Protein AF-A0A2N2HJL9-F1 (afdb_monomer_lite)

Structure (mmCIF, N/CA/C/O backbone):
data_AF-A0A2N2HJL9-F1
#
_entry.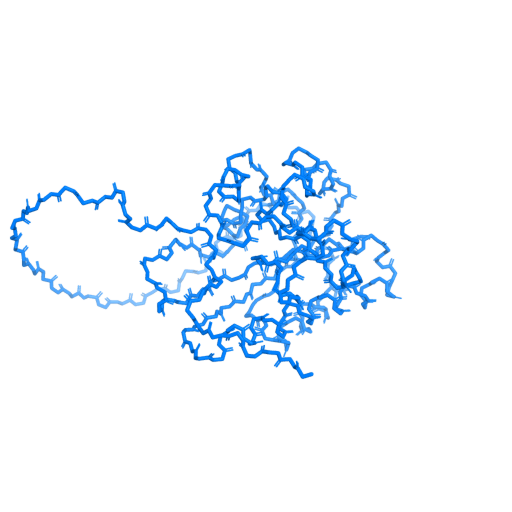id   AF-A0A2N2HJL9-F1
#
loop_
_atom_site.group_PDB
_atom_site.id
_atom_site.type_symbol
_atom_site.label_atom_id
_atom_site.label_alt_id
_atom_site.label_comp_id
_atom_site.label_asym_id
_atom_site.label_entity_id
_atom_site.label_seq_id
_atom_site.pdbx_PDB_ins_code
_atom_site.Cartn_x
_atom_site.Cartn_y
_atom_site.Cartn_z
_atom_site.occupancy
_atom_site.B_iso_or_equiv
_atom_site.auth_seq_id
_atom_site.auth_comp_id
_atom_site.auth_asym_id
_atom_site.auth_atom_id
_atom_site.pdbx_PDB_model_num
ATOM 1 N N . MET A 1 1 ? 26.701 4.590 2.507 1.00 25.28 1 MET A N 1
ATOM 2 C CA . MET A 1 1 ? 26.153 5.927 2.195 1.00 25.28 1 MET A CA 1
ATOM 3 C C . MET A 1 1 ? 24.982 5.738 1.241 1.00 25.28 1 MET A C 1
ATOM 5 O O . MET A 1 1 ? 25.180 5.037 0.253 1.00 25.28 1 MET A O 1
ATOM 9 N N . PRO A 1 2 ? 23.770 6.236 1.531 1.00 33.50 2 PRO A N 1
ATOM 10 C CA . PRO A 1 2 ? 22.663 6.109 0.594 1.00 33.50 2 PRO A CA 1
ATOM 11 C C . PRO A 1 2 ? 22.916 7.050 -0.587 1.00 33.50 2 PRO A C 1
ATOM 13 O O . PRO A 1 2 ? 23.081 8.253 -0.404 1.00 33.50 2 PRO A O 1
ATOM 16 N N . GLY A 1 3 ? 23.030 6.470 -1.783 1.00 35.28 3 GLY A N 1
ATOM 17 C CA . GLY A 1 3 ? 23.238 7.206 -3.024 1.00 35.28 3 GLY A CA 1
ATOM 18 C C . GLY A 1 3 ? 22.067 8.143 -3.296 1.00 35.28 3 GLY A C 1
ATOM 19 O O . GLY A 1 3 ? 20.908 7.756 -3.156 1.00 35.28 3 GLY A O 1
ATOM 20 N N . GLN A 1 4 ? 22.391 9.379 -3.657 1.00 29.47 4 GLN A N 1
ATOM 21 C CA . GLN A 1 4 ? 21.436 10.384 -4.097 1.00 29.47 4 GLN A CA 1
ATOM 22 C C . GLN A 1 4 ? 20.750 9.882 -5.374 1.00 29.47 4 GLN A C 1
ATOM 24 O O . GLN A 1 4 ? 21.386 9.767 -6.419 1.00 29.47 4 GLN A O 1
ATOM 29 N N . TYR A 1 5 ? 19.464 9.548 -5.281 1.00 37.25 5 TYR A N 1
ATOM 30 C CA . TYR A 1 5 ? 18.610 9.423 -6.455 1.00 37.25 5 TYR A CA 1
ATOM 31 C C . TYR A 1 5 ? 18.254 10.839 -6.896 1.00 37.25 5 TYR A C 1
ATOM 33 O O . TYR A 1 5 ? 17.607 11.576 -6.153 1.00 37.25 5 TYR A O 1
ATOM 41 N N . THR A 1 6 ? 18.736 11.246 -8.064 1.00 30.48 6 THR A N 1
ATOM 42 C CA . THR A 1 6 ? 18.405 12.537 -8.662 1.00 30.48 6 THR A CA 1
ATOM 43 C C . THR A 1 6 ? 16.979 12.501 -9.224 1.00 30.48 6 THR A C 1
ATOM 45 O O . THR A 1 6 ? 16.520 11.487 -9.745 1.00 30.48 6 THR A O 1
ATOM 48 N N . GLU A 1 7 ? 16.266 13.622 -9.090 1.00 38.03 7 GLU A N 1
ATOM 49 C CA . GLU A 1 7 ? 14.831 13.839 -9.366 1.00 38.03 7 GLU A CA 1
ATOM 50 C C . GLU A 1 7 ? 14.334 13.492 -10.790 1.00 38.03 7 GLU A C 1
ATOM 52 O O . GLU A 1 7 ? 13.136 13.587 -11.057 1.00 38.03 7 GLU A O 1
ATOM 57 N N . ALA A 1 8 ? 15.206 13.089 -11.717 1.00 30.33 8 ALA A N 1
ATOM 58 C CA . ALA A 1 8 ? 14.855 12.923 -13.128 1.00 30.33 8 ALA A CA 1
ATOM 59 C C . ALA A 1 8 ? 13.932 11.719 -13.407 1.00 30.33 8 ALA A C 1
ATOM 61 O O . ALA A 1 8 ? 13.116 11.781 -14.329 1.00 30.33 8 ALA A O 1
ATOM 62 N N . ASP A 1 9 ? 13.979 10.673 -12.576 1.00 35.47 9 ASP A N 1
ATOM 63 C CA . ASP A 1 9 ? 13.346 9.386 -12.906 1.00 35.47 9 ASP A CA 1
ATOM 64 C C . ASP A 1 9 ? 12.014 9.115 -12.202 1.00 35.47 9 ASP A C 1
ATOM 66 O O . ASP A 1 9 ? 11.494 8.015 -12.325 1.00 35.47 9 ASP A O 1
ATOM 70 N N . GLY A 1 10 ? 11.458 10.122 -11.515 1.00 36.59 10 GLY A N 1
ATOM 71 C CA . GLY A 1 10 ? 10.053 10.260 -11.112 1.00 36.59 10 GLY A CA 1
ATOM 72 C C . GLY A 1 10 ? 9.259 8.981 -10.821 1.00 36.59 10 GLY A C 1
ATOM 73 O O . GLY A 1 10 ? 8.807 8.289 -11.732 1.00 36.59 10 GLY A O 1
ATOM 74 N N . LEU A 1 11 ? 8.940 8.773 -9.540 1.00 38.91 11 LEU A N 1
ATOM 75 C CA . LEU A 1 11 ? 7.859 7.897 -9.087 1.00 38.91 11 LEU A CA 1
ATOM 76 C C . LEU A 1 11 ? 6.539 8.390 -9.697 1.00 38.91 11 LEU A C 1
ATOM 78 O O . LEU A 1 11 ? 5.847 9.244 -9.146 1.00 38.91 11 LEU A O 1
ATOM 82 N N . PHE A 1 12 ? 6.242 7.904 -10.898 1.00 40.44 12 PHE A N 1
ATOM 83 C CA . PHE A 1 12 ? 5.007 8.161 -11.610 1.00 40.44 12 PHE A CA 1
ATOM 84 C C . PHE A 1 12 ? 4.099 6.949 -11.387 1.00 40.44 12 PHE A C 1
ATOM 86 O O . PHE A 1 12 ? 4.388 5.873 -11.922 1.00 40.44 12 PHE A O 1
ATOM 93 N N . PRO A 1 13 ? 3.023 7.064 -10.587 1.00 38.94 13 PRO A N 1
ATOM 94 C CA . PRO A 1 13 ? 1.932 6.113 -10.701 1.00 38.94 13 PRO A CA 1
ATOM 95 C C . PRO A 1 13 ? 1.393 6.230 -12.127 1.00 38.94 13 PRO A C 1
ATOM 97 O O . PRO A 1 13 ? 1.262 7.325 -12.668 1.00 38.94 13 PRO A O 1
ATOM 100 N N . ILE A 1 14 ? 1.188 5.080 -12.754 1.00 39.03 14 ILE A N 1
ATOM 101 C CA . ILE A 1 14 ? 1.076 4.905 -14.200 1.00 39.03 14 ILE A CA 1
ATOM 102 C C . ILE A 1 14 ? 0.033 5.851 -14.804 1.00 39.03 14 ILE A C 1
ATOM 104 O O . ILE A 1 14 ? -1.169 5.574 -14.801 1.00 39.03 14 ILE A O 1
ATOM 108 N N . ILE A 1 15 ? 0.514 6.952 -15.367 1.00 34.97 15 ILE A N 1
ATOM 109 C CA . ILE A 1 15 ? -0.237 7.806 -16.271 1.00 34.97 15 ILE A CA 1
ATOM 110 C C . ILE A 1 15 ? 0.604 7.940 -17.542 1.00 34.97 15 ILE A C 1
ATOM 112 O O . ILE A 1 15 ? 1.826 7.806 -17.554 1.00 34.97 15 ILE A O 1
ATOM 116 N N . PHE A 1 16 ? -0.090 8.032 -18.657 1.00 29.81 16 PHE A N 1
ATOM 117 C CA . PHE A 1 16 ? 0.458 7.904 -19.989 1.00 29.81 16 PHE A CA 1
ATOM 118 C C . PHE A 1 16 ? 1.539 8.956 -20.259 1.00 29.81 16 PHE A C 1
ATOM 120 O O . PHE A 1 16 ? 1.326 10.150 -20.061 1.00 29.81 16 PHE A O 1
ATOM 127 N N . HIS A 1 17 ? 2.695 8.510 -20.752 1.00 26.50 17 HIS A N 1
ATOM 128 C CA . HIS A 1 17 ? 3.668 9.399 -21.376 1.00 26.50 17 HIS A CA 1
ATOM 129 C C . HIS A 1 17 ? 2.979 10.084 -22.578 1.00 26.50 17 HIS A C 1
ATOM 131 O O . HIS A 1 17 ? 2.423 9.372 -23.419 1.00 26.50 17 HIS A O 1
ATOM 137 N N . PRO A 1 18 ? 3.012 11.425 -22.713 1.00 26.97 18 PRO A N 1
ATOM 138 C CA . PRO A 1 18 ? 2.256 12.169 -23.736 1.00 26.97 18 PRO A CA 1
ATOM 139 C C . PRO A 1 18 ? 2.706 11.959 -25.199 1.00 26.97 18 PRO A C 1
ATOM 141 O O . PRO A 1 18 ? 2.286 12.694 -26.084 1.00 26.97 18 PRO A O 1
ATOM 144 N N . ALA A 1 19 ? 3.525 10.951 -25.503 1.00 26.66 19 ALA A N 1
ATOM 145 C CA . ALA A 1 19 ? 4.101 10.758 -26.836 1.00 26.66 19 ALA A CA 1
ATOM 146 C C . ALA A 1 19 ? 3.137 10.161 -27.890 1.00 26.66 19 ALA A C 1
ATOM 148 O O . ALA A 1 19 ? 3.558 9.929 -29.017 1.00 26.66 19 ALA A O 1
ATOM 149 N N . TRP A 1 20 ? 1.862 9.916 -27.558 1.00 24.83 20 TRP A N 1
ATOM 150 C CA . TRP A 1 20 ? 0.909 9.229 -28.451 1.00 24.83 20 TRP A CA 1
ATOM 151 C C . TRP A 1 20 ? -0.277 10.078 -28.931 1.00 24.83 20 TRP A C 1
ATOM 153 O O . TRP A 1 20 ? -1.080 9.594 -29.722 1.00 24.83 20 TRP A O 1
ATOM 163 N N . PHE A 1 21 ? -0.391 11.341 -28.510 1.00 25.39 21 PHE A N 1
ATOM 164 C CA . PHE A 1 21 ? -1.474 12.234 -28.939 1.00 25.39 21 PHE A CA 1
ATOM 165 C C . PHE A 1 21 ? -0.935 13.619 -29.307 1.00 25.39 21 PHE A C 1
ATOM 167 O O . PHE A 1 21 ? -1.136 14.594 -28.594 1.00 25.39 21 PHE A O 1
ATOM 174 N N . PHE A 1 22 ? -0.268 13.710 -30.453 1.00 23.22 22 PHE A N 1
ATOM 175 C CA . PHE A 1 22 ? -0.187 14.962 -31.202 1.00 23.22 22 PHE A CA 1
ATOM 176 C C . PHE A 1 22 ? -0.577 14.687 -32.657 1.00 23.22 22 PHE A C 1
ATOM 178 O O . PHE A 1 22 ? 0.265 14.256 -33.444 1.00 23.22 22 PHE A O 1
ATOM 185 N N . PRO A 1 23 ? -1.832 14.942 -33.057 1.00 27.75 23 PRO A N 1
ATOM 186 C CA . PRO A 1 23 ? -2.108 15.469 -34.376 1.00 27.75 23 PRO A CA 1
ATOM 187 C C . PRO A 1 23 ? -1.835 16.980 -34.375 1.00 27.75 23 PRO A C 1
ATOM 189 O O . PRO A 1 23 ? -2.056 17.684 -33.389 1.00 27.75 23 PRO A O 1
ATOM 192 N N . ALA A 1 24 ? -1.320 17.458 -35.500 1.00 27.73 24 ALA A N 1
ATOM 193 C CA . ALA A 1 24 ? -1.012 18.851 -35.761 1.00 27.73 24 ALA A CA 1
ATOM 194 C C . ALA A 1 24 ? -2.248 19.775 -35.701 1.00 27.73 24 ALA A C 1
ATOM 196 O O . ALA A 1 24 ? -3.324 19.397 -36.145 1.00 27.73 24 ALA A O 1
ATOM 197 N N . ALA A 1 25 ? -1.996 20.999 -35.222 1.00 30.75 25 ALA A N 1
ATOM 198 C CA . ALA A 1 25 ? -2.639 22.287 -35.523 1.00 30.75 25 ALA A CA 1
ATOM 199 C C . ALA A 1 25 ? -4.180 22.427 -35.486 1.00 30.75 25 ALA A C 1
ATOM 201 O O . ALA A 1 25 ? -4.915 21.796 -36.236 1.00 30.75 25 ALA A O 1
ATOM 202 N N . GLY A 1 26 ? -4.653 23.427 -34.731 1.00 28.98 26 GLY A N 1
ATOM 203 C CA . GLY A 1 26 ? -6.009 23.965 -34.860 1.00 28.98 26 GLY A CA 1
ATOM 204 C C . GLY A 1 26 ? -6.290 25.113 -33.889 1.00 28.98 26 GLY A C 1
ATOM 205 O O . GLY A 1 26 ? -6.188 24.956 -32.682 1.00 28.98 26 GLY A O 1
ATOM 206 N N . THR A 1 27 ? -6.601 26.278 -34.441 1.00 29.22 27 THR A N 1
ATOM 207 C CA . THR A 1 27 ? -6.777 27.606 -33.832 1.00 29.22 27 THR A CA 1
ATOM 208 C C . THR A 1 27 ? -8.061 27.803 -33.009 1.00 29.22 27 THR A C 1
ATOM 210 O O . THR A 1 27 ? -9.118 27.361 -33.443 1.00 29.22 27 THR A O 1
ATOM 213 N N . GLY A 1 28 ? -8.004 28.658 -31.972 1.00 26.98 28 GLY A N 1
ATOM 214 C CA . GLY A 1 28 ? -9.003 29.730 -31.783 1.00 26.98 28 GLY A CA 1
ATOM 215 C C . GLY A 1 28 ? -9.983 29.688 -30.589 1.00 26.98 28 GLY A C 1
ATOM 216 O O . GLY A 1 28 ? -10.806 28.792 -30.491 1.00 26.98 28 GLY A O 1
ATOM 217 N N . VAL A 1 29 ? -9.944 30.802 -29.833 1.00 30.09 29 VAL A N 1
ATOM 218 C CA . VAL A 1 29 ? -11.012 31.594 -29.153 1.00 30.09 29 VAL A CA 1
ATOM 219 C C . VAL A 1 29 ? -11.548 31.274 -27.727 1.00 30.09 29 VAL A C 1
ATOM 221 O O . VAL A 1 29 ? -12.394 30.418 -27.522 1.00 30.09 29 VAL A O 1
ATOM 224 N N . ASN A 1 30 ? -11.060 32.088 -26.769 1.00 27.19 30 ASN A N 1
ATOM 225 C CA . ASN A 1 30 ? -11.701 33.045 -25.823 1.00 27.19 30 ASN A CA 1
ATOM 226 C C . ASN A 1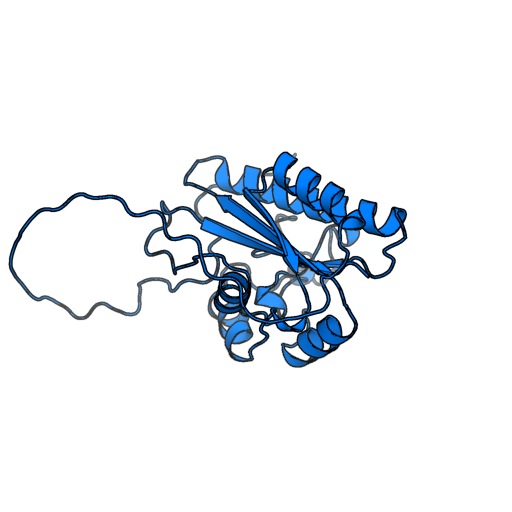 30 ? -12.953 32.758 -24.942 1.00 27.19 30 ASN A C 1
ATOM 228 O O . ASN A 1 30 ? -14.057 32.632 -25.456 1.00 27.19 30 ASN A O 1
ATOM 232 N N . SER A 1 31 ? -12.744 33.014 -23.624 1.00 29.84 31 SER A N 1
ATOM 233 C CA . SER A 1 31 ? -13.584 33.695 -22.582 1.00 29.84 31 SER A CA 1
ATOM 234 C C . SER A 1 31 ? -14.953 33.081 -22.194 1.00 29.84 31 SER A C 1
ATOM 236 O O . SER A 1 31 ? -15.604 32.490 -23.036 1.00 29.84 31 SER A O 1
ATOM 238 N N . VAL A 1 32 ? -15.494 33.156 -20.963 1.00 30.31 32 VAL A N 1
ATOM 239 C CA . VAL A 1 32 ? -15.596 34.263 -19.977 1.00 30.31 32 VAL A CA 1
ATOM 240 C C . VAL A 1 32 ? -15.918 33.728 -18.551 1.00 30.31 32 VAL A C 1
ATOM 242 O O . VAL A 1 32 ? -16.272 32.565 -18.378 1.00 30.31 32 VAL A O 1
ATOM 245 N N . ASP A 1 33 ? -15.807 34.633 -17.574 1.00 27.62 33 ASP A N 1
ATOM 246 C CA . ASP A 1 33 ? -15.913 34.574 -16.106 1.00 27.62 33 ASP A CA 1
ATOM 247 C C . ASP A 1 33 ? -17.181 34.026 -15.406 1.00 27.62 33 ASP A C 1
ATOM 249 O O . ASP A 1 33 ? -18.293 34.051 -15.928 1.00 27.62 33 ASP A O 1
ATOM 253 N N . SER A 1 34 ? -16.971 33.795 -14.095 1.00 28.84 34 SER A N 1
ATOM 254 C CA . SER A 1 34 ? -17.773 34.256 -12.933 1.00 28.84 34 SER A CA 1
ATOM 255 C C . SER A 1 34 ? -18.618 33.228 -12.168 1.00 28.84 34 SER A C 1
ATOM 257 O O . SER A 1 34 ? -19.345 32.429 -12.745 1.00 28.84 34 SER A O 1
ATOM 259 N N . GLY A 1 35 ? -18.584 33.332 -10.829 1.00 26.22 35 GLY A N 1
ATOM 260 C CA . GLY A 1 35 ? -19.749 32.994 -9.999 1.00 26.22 35 GLY A CA 1
ATOM 261 C C . GLY A 1 35 ? -19.514 32.126 -8.762 1.00 26.22 35 GLY A C 1
ATOM 262 O O . GLY A 1 35 ? -19.719 30.922 -8.783 1.00 26.22 35 GLY A O 1
ATOM 263 N N . ASN A 1 36 ? -19.162 32.797 -7.670 1.00 28.31 36 ASN A N 1
ATOM 264 C CA . ASN A 1 36 ? -19.320 32.442 -6.255 1.00 28.31 36 ASN A CA 1
ATOM 265 C C . ASN A 1 36 ? -20.561 31.577 -5.899 1.00 28.31 36 ASN A C 1
ATOM 267 O O . ASN A 1 36 ? -21.655 31.867 -6.374 1.00 28.31 36 ASN A O 1
ATOM 271 N N . SER A 1 37 ? -20.430 30.650 -4.939 1.00 27.70 37 SER A N 1
ATOM 272 C CA . SER A 1 37 ? -21.197 30.618 -3.669 1.00 27.70 37 SER A CA 1
ATOM 273 C C . SER A 1 37 ? -21.335 29.205 -3.081 1.00 27.70 37 SER A C 1
ATOM 275 O O . SER A 1 37 ? -21.515 28.210 -3.777 1.00 27.70 37 SER A O 1
ATOM 277 N N . ALA A 1 38 ? -21.243 29.166 -1.756 1.00 32.53 38 ALA A N 1
ATOM 278 C CA . ALA A 1 38 ? -21.286 28.025 -0.859 1.00 32.53 38 ALA A CA 1
ATOM 279 C C . ALA A 1 38 ? -22.523 27.129 -1.009 1.00 32.53 38 ALA A C 1
ATOM 281 O O . ALA A 1 38 ? -23.621 27.623 -1.237 1.00 32.53 38 ALA A O 1
ATOM 282 N N . THR A 1 39 ? -22.365 25.834 -0.712 1.00 28.75 39 THR A N 1
ATOM 283 C CA . THR A 1 39 ? -23.376 25.018 -0.016 1.00 28.75 39 THR A CA 1
ATOM 284 C C . THR A 1 39 ? -22.692 23.796 0.606 1.00 28.75 39 THR A C 1
ATOM 286 O O . THR A 1 39 ? -22.132 22.957 -0.097 1.00 28.75 39 THR A O 1
ATOM 289 N N . LEU A 1 40 ? -22.750 23.709 1.941 1.00 35.22 40 LEU A N 1
ATOM 290 C CA . LEU A 1 40 ? -22.604 22.461 2.689 1.00 35.22 40 LEU A CA 1
ATOM 291 C C . LEU A 1 40 ? -23.507 21.398 2.050 1.00 35.22 40 LEU A C 1
ATOM 293 O O . LEU A 1 40 ? -24.727 21.532 2.085 1.00 35.22 40 LEU A O 1
ATOM 297 N N . CYS A 1 41 ? -22.930 20.318 1.536 1.00 26.17 41 CYS A N 1
ATOM 298 C CA . CYS A 1 41 ? -23.674 19.088 1.298 1.00 26.17 41 CYS A CA 1
ATOM 299 C C . CYS A 1 41 ? -23.142 18.021 2.245 1.00 26.17 41 CYS A C 1
ATOM 301 O O . CYS A 1 41 ? -22.142 17.358 1.979 1.00 26.17 41 CYS A O 1
ATOM 303 N N . CYS A 1 42 ? -23.841 17.877 3.371 1.00 28.12 42 CYS A N 1
ATOM 304 C CA . CYS A 1 42 ? -23.879 16.640 4.131 1.00 28.12 42 CYS A CA 1
ATOM 305 C C . CYS A 1 42 ? -24.180 15.497 3.151 1.00 28.12 42 CYS A C 1
ATOM 307 O O . CYS A 1 42 ? -25.258 15.453 2.558 1.00 28.12 42 CYS A O 1
ATOM 309 N N . LEU A 1 43 ? -23.216 14.601 2.948 1.00 31.92 43 LEU A N 1
ATOM 310 C CA . LEU A 1 43 ? -23.419 13.409 2.134 1.00 31.92 43 LEU A CA 1
ATOM 311 C C . LEU A 1 43 ? -24.437 12.493 2.836 1.00 31.92 43 LEU A C 1
ATOM 313 O O . LEU A 1 43 ? -24.282 12.218 4.030 1.00 31.92 43 LEU A O 1
ATOM 317 N N . PRO A 1 44 ? -25.480 12.016 2.136 1.00 35.94 44 PRO A N 1
ATOM 318 C CA . PRO A 1 44 ? -26.463 11.136 2.736 1.00 35.94 44 PRO A CA 1
ATOM 319 C C . PRO A 1 44 ? -25.866 9.747 2.981 1.00 35.94 44 PRO A C 1
ATOM 321 O O . PRO A 1 44 ? -25.446 9.042 2.064 1.00 35.94 44 PRO A O 1
ATOM 324 N N . SER A 1 45 ? -25.899 9.349 4.251 1.00 45.62 45 SER A N 1
ATOM 325 C CA . SER A 1 45 ? -25.842 7.958 4.691 1.00 45.62 45 SER A CA 1
ATOM 326 C C . SER A 1 45 ? -26.969 7.162 4.032 1.00 45.62 45 SER A C 1
ATOM 328 O O . SER A 1 45 ? -28.140 7.491 4.211 1.00 45.62 45 SER A O 1
ATOM 330 N N . SER A 1 46 ? -26.636 6.102 3.290 1.00 39.03 46 SER A N 1
ATOM 331 C CA . SER A 1 46 ? -27.509 4.926 3.188 1.00 39.03 46 SER A CA 1
ATOM 332 C C . SER A 1 46 ? -26.791 3.712 2.589 1.00 39.03 46 SER A C 1
ATOM 334 O O . SER A 1 46 ? -26.503 3.657 1.396 1.00 39.03 46 SER A O 1
ATOM 336 N N . ARG A 1 47 ? -26.556 2.702 3.432 1.00 38.03 47 ARG A N 1
ATOM 337 C CA . ARG A 1 47 ? -27.057 1.318 3.291 1.00 38.03 47 ARG A CA 1
ATOM 338 C C . ARG A 1 47 ? -26.523 0.493 4.461 1.00 38.03 47 ARG A C 1
ATOM 340 O O . ARG A 1 47 ? -25.324 0.454 4.708 1.00 38.03 47 ARG A O 1
ATOM 347 N N . GLY A 1 48 ? -27.443 -0.115 5.206 1.00 37.56 48 GLY A N 1
ATOM 348 C CA . GLY A 1 48 ? -27.157 -0.860 6.426 1.00 37.56 48 GLY A CA 1
ATOM 349 C C . GLY A 1 48 ? -26.240 -2.056 6.189 1.00 37.56 48 GLY A C 1
ATOM 350 O O . GLY A 1 48 ? -26.677 -3.093 5.701 1.00 37.56 48 GLY A O 1
ATOM 351 N N . GLY A 1 49 ? -24.985 -1.918 6.600 1.00 36.56 49 GLY A N 1
ATOM 352 C CA . GLY A 1 49 ? -24.206 -3.012 7.162 1.00 36.56 49 GLY A CA 1
ATOM 353 C C . GLY A 1 49 ? -24.243 -2.868 8.681 1.00 36.56 49 GLY A C 1
ATOM 354 O O . GLY A 1 49 ? -24.238 -1.744 9.185 1.00 36.56 49 GLY A O 1
ATOM 355 N N . LYS A 1 50 ? -24.296 -3.981 9.424 1.00 41.00 50 LYS A N 1
ATOM 356 C CA . LYS A 1 50 ? -23.908 -3.971 10.845 1.00 41.00 50 LYS A CA 1
ATOM 357 C C . LYS A 1 50 ? -22.603 -3.179 10.941 1.00 41.00 50 LYS A C 1
ATOM 359 O O . LYS A 1 50 ? -21.651 -3.542 10.254 1.00 41.00 50 LYS A O 1
ATOM 364 N N . GLY A 1 51 ? -22.599 -2.086 11.707 1.00 49.66 51 GLY A N 1
ATOM 365 C CA . GLY A 1 51 ? -21.412 -1.257 11.886 1.00 49.66 51 GLY A CA 1
ATOM 366 C C . GLY A 1 51 ? -20.247 -2.157 12.269 1.00 49.66 51 GLY A C 1
ATOM 367 O O . GLY A 1 51 ? -20.346 -2.917 13.232 1.00 49.66 51 GLY A O 1
ATOM 368 N N . MET A 1 52 ? -19.202 -2.150 11.450 1.00 60.31 52 MET A N 1
ATOM 369 C CA . MET A 1 52 ? -17.981 -2.874 11.753 1.00 60.31 52 MET A CA 1
ATOM 370 C C . MET A 1 52 ? -17.379 -2.197 12.981 1.00 60.31 52 MET A C 1
ATOM 372 O O . MET A 1 52 ? -17.016 -1.025 12.906 1.00 60.31 52 MET A O 1
ATOM 376 N N . ASP A 1 53 ? -17.354 -2.890 14.120 1.00 68.62 53 ASP A N 1
ATOM 377 C CA . ASP A 1 53 ? -16.627 -2.397 15.286 1.00 68.62 53 ASP A CA 1
ATOM 378 C C . ASP A 1 53 ? -15.140 -2.447 14.941 1.00 68.62 53 ASP A C 1
ATOM 380 O O . ASP A 1 53 ? -14.536 -3.514 14.839 1.00 68.62 53 ASP A O 1
ATOM 384 N N . SER A 1 54 ? -14.603 -1.277 14.617 1.00 76.75 54 SER A N 1
ATOM 385 C CA . SER A 1 54 ? -13.212 -1.069 14.229 1.00 76.75 54 SER A CA 1
ATOM 386 C C . SER A 1 54 ? -12.521 -0.062 15.142 1.00 76.75 54 SER A C 1
ATOM 388 O O . SER A 1 54 ? -11.561 0.601 14.740 1.00 76.75 54 SER A O 1
ATOM 390 N N . SER A 1 55 ? -13.053 0.108 16.354 1.00 84.31 55 SER A N 1
ATOM 391 C CA . SER A 1 55 ? -12.505 1.012 17.366 1.00 84.31 55 SER A CA 1
ATOM 392 C C . SER A 1 55 ? -11.076 0.619 17.766 1.00 84.31 55 SER A C 1
ATOM 394 O O . SER A 1 55 ? -10.233 1.484 18.004 1.00 84.31 55 SER A O 1
ATOM 396 N N . ASP A 1 56 ? -10.771 -0.679 17.731 1.00 93.06 56 ASP A N 1
ATOM 397 C CA . ASP A 1 56 ? -9.454 -1.276 17.959 1.00 93.06 56 ASP A CA 1
ATOM 398 C C . ASP A 1 56 ? -8.398 -0.866 16.918 1.00 93.06 56 ASP A C 1
ATOM 400 O O . ASP A 1 56 ? -7.205 -0.806 17.237 1.00 93.06 56 ASP A O 1
ATOM 404 N N . LEU A 1 57 ? -8.824 -0.539 15.693 1.00 96.50 57 LEU A N 1
ATOM 405 C CA . LEU A 1 57 ? -7.935 -0.161 14.591 1.00 96.50 57 LEU A CA 1
ATOM 406 C C . LEU A 1 57 ? -7.648 1.338 14.509 1.00 96.50 57 LEU A C 1
ATOM 408 O O . LEU A 1 57 ? -6.675 1.736 13.862 1.00 96.50 57 LEU A O 1
ATOM 412 N N . GLN A 1 58 ? -8.438 2.170 15.195 1.00 96.38 58 GLN A N 1
ATOM 413 C CA . GLN A 1 58 ? -8.313 3.629 15.130 1.00 96.38 58 GLN A CA 1
ATOM 414 C C . GLN A 1 58 ? -6.904 4.104 15.505 1.00 96.38 58 GLN A C 1
ATOM 416 O O . GLN A 1 58 ? -6.333 4.959 14.831 1.00 96.38 58 GLN A O 1
ATOM 421 N N . LYS A 1 59 ? -6.282 3.467 16.504 1.00 97.31 59 LYS A N 1
ATOM 422 C CA . LYS A 1 59 ? -4.908 3.781 16.920 1.00 97.31 59 LYS A CA 1
ATOM 423 C C . LYS A 1 59 ? -3.884 3.642 15.782 1.00 97.31 59 LYS A C 1
ATOM 425 O O . LYS A 1 59 ? -2.896 4.371 15.765 1.00 97.31 59 LYS A O 1
ATOM 430 N N . TYR A 1 60 ? -4.086 2.725 14.832 1.00 98.19 60 TYR A N 1
ATOM 431 C CA . TYR A 1 60 ? -3.180 2.555 13.689 1.00 98.19 60 TYR A CA 1
ATOM 432 C C . TYR A 1 60 ? -3.453 3.575 12.588 1.00 98.19 60 TYR A C 1
ATOM 434 O O . TYR A 1 60 ? -2.508 4.056 11.965 1.00 98.19 60 TYR A O 1
ATOM 442 N N . CYS A 1 61 ? -4.721 3.943 12.383 1.00 98.25 61 CYS A N 1
ATOM 443 C CA . CYS A 1 61 ? -5.093 5.059 11.516 1.00 98.25 61 CYS A CA 1
ATOM 444 C C . CYS A 1 61 ? -4.406 6.350 11.980 1.00 98.25 61 CYS A C 1
ATOM 446 O O . CYS A 1 61 ? -3.750 7.021 11.183 1.00 98.25 61 CYS A O 1
ATOM 448 N N . ASP A 1 62 ? -4.463 6.640 13.281 1.00 98.25 62 ASP A N 1
ATOM 449 C CA . ASP A 1 62 ? -3.851 7.834 13.867 1.00 98.25 62 ASP A CA 1
ATOM 450 C C . ASP A 1 62 ? -2.323 7.822 13.713 1.00 98.25 62 ASP A C 1
ATOM 452 O O . ASP A 1 62 ? -1.730 8.826 13.315 1.00 98.25 62 ASP A O 1
ATOM 456 N N . LYS A 1 63 ? -1.672 6.673 13.949 1.00 98.38 63 LYS A N 1
ATOM 457 C CA . LYS A 1 63 ? -0.225 6.510 13.722 1.00 98.38 63 LYS A CA 1
ATOM 458 C C . LYS A 1 63 ? 0.164 6.727 12.261 1.00 98.38 63 LYS A C 1
ATOM 460 O O . LYS A 1 63 ? 1.180 7.365 11.992 1.00 98.38 63 LYS A O 1
ATOM 465 N N . ALA A 1 64 ? -0.628 6.220 11.315 1.00 98.19 64 ALA A N 1
ATOM 466 C CA . ALA A 1 64 ? -0.377 6.431 9.894 1.00 98.19 64 ALA A CA 1
ATOM 467 C C . ALA A 1 64 ? -0.495 7.918 9.519 1.00 98.19 64 ALA A C 1
ATOM 469 O O . ALA A 1 64 ? 0.347 8.429 8.784 1.00 98.19 64 ALA A O 1
ATOM 470 N N . ILE A 1 65 ? -1.481 8.636 10.062 1.00 98.38 65 ILE A N 1
ATOM 471 C CA . ILE A 1 65 ? -1.632 10.083 9.846 1.00 98.38 65 ILE A CA 1
ATOM 472 C C . ILE A 1 65 ? -0.441 10.847 10.445 1.00 98.38 65 ILE A C 1
ATOM 474 O O . ILE A 1 65 ? 0.191 11.648 9.759 1.00 98.38 65 ILE A O 1
ATOM 478 N N . GLN A 1 66 ? -0.046 10.533 11.683 1.00 98.12 66 GLN A N 1
ATOM 479 C CA . GLN A 1 66 ? 1.129 11.133 12.335 1.00 98.12 66 GLN A CA 1
ATOM 480 C C . GLN A 1 66 ? 2.437 10.881 11.566 1.00 98.12 66 GLN A C 1
ATOM 482 O O . GLN A 1 66 ? 3.343 11.711 11.601 1.00 98.12 66 GLN A O 1
ATOM 487 N N . ALA A 1 67 ? 2.536 9.759 10.849 1.00 97.31 67 ALA A N 1
ATOM 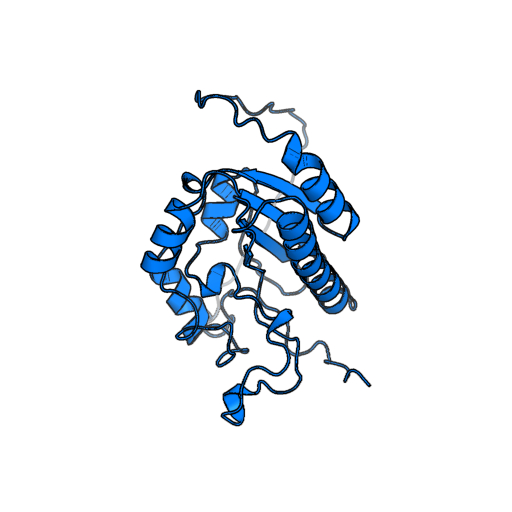488 C CA . ALA A 1 67 ? 3.686 9.416 10.016 1.00 97.31 67 ALA A CA 1
ATOM 489 C C . ALA A 1 67 ? 3.714 10.127 8.646 1.00 97.31 67 ALA A C 1
ATOM 491 O O . ALA A 1 67 ? 4.642 9.897 7.869 1.00 97.31 67 ALA A O 1
ATOM 492 N N . GLY A 1 68 ? 2.725 10.975 8.340 1.00 96.25 68 GLY A N 1
ATOM 493 C CA . GLY A 1 68 ? 2.638 11.735 7.088 1.00 96.25 68 GLY A CA 1
ATOM 494 C C . GLY A 1 68 ? 1.470 11.348 6.178 1.00 96.25 68 GLY A C 1
ATOM 495 O O . GLY A 1 68 ? 1.403 11.836 5.052 1.00 96.25 68 GLY A O 1
ATOM 496 N N . GLY A 1 69 ? 0.558 10.485 6.634 1.00 97.25 69 GLY A N 1
ATOM 497 C CA . GLY A 1 69 ? -0.701 10.216 5.941 1.00 97.25 69 GLY A CA 1
ATOM 498 C C . GLY A 1 69 ? -1.668 11.396 6.048 1.00 97.25 69 GLY A C 1
ATOM 499 O O . GLY A 1 69 ? -1.721 12.076 7.067 1.00 97.25 69 GLY A O 1
ATOM 500 N N . THR A 1 70 ? -2.469 11.622 5.011 1.00 97.88 70 THR A N 1
ATOM 501 C CA . THR A 1 70 ? -3.527 12.645 5.022 1.00 97.88 70 THR A CA 1
ATOM 502 C C . THR A 1 70 ? -4.818 12.076 5.601 1.00 97.88 70 THR A C 1
ATOM 504 O O . THR A 1 70 ? -5.483 12.729 6.397 1.00 97.88 70 THR A O 1
ATOM 507 N N . HIS A 1 71 ? -5.164 10.843 5.224 1.00 98.25 71 HIS A N 1
ATOM 508 C CA . HIS A 1 71 ? -6.343 10.143 5.722 1.00 98.25 71 HIS A CA 1
ATOM 509 C C . HIS A 1 71 ? -6.045 8.650 5.905 1.00 98.25 71 HIS A C 1
ATOM 511 O O . HIS A 1 71 ? -5.208 8.074 5.210 1.00 98.25 71 HIS A O 1
ATOM 517 N N . ALA A 1 72 ? -6.772 8.004 6.809 1.00 98.06 72 ALA A N 1
ATOM 518 C CA . ALA A 1 72 ? -6.763 6.558 6.979 1.00 98.06 72 ALA A CA 1
ATOM 519 C C . ALA A 1 72 ? -8.185 6.099 7.312 1.00 98.06 72 ALA A C 1
ATOM 521 O O . ALA A 1 72 ? -8.805 6.637 8.228 1.00 98.06 72 ALA A O 1
ATOM 522 N N . VAL A 1 73 ? -8.712 5.144 6.546 1.00 97.38 73 VAL A N 1
ATOM 523 C CA . VAL A 1 73 ? -10.100 4.679 6.672 1.00 97.38 73 VAL A CA 1
ATOM 524 C C . VAL A 1 73 ? -10.112 3.169 6.832 1.00 97.38 73 VAL A C 1
ATOM 526 O O . VAL A 1 73 ? -9.559 2.445 6.002 1.00 97.38 73 VAL A O 1
ATOM 529 N N . VAL A 1 74 ? -10.768 2.688 7.888 1.00 97.88 74 VAL A N 1
ATOM 530 C CA . VAL A 1 74 ? -11.055 1.260 8.024 1.00 97.88 74 VAL A CA 1
ATOM 531 C C . VAL A 1 74 ? -12.141 0.887 7.019 1.00 97.88 74 VAL A C 1
ATOM 533 O O . VAL A 1 74 ? -13.179 1.539 6.936 1.00 97.88 74 VAL A O 1
ATOM 536 N N . THR A 1 75 ? -11.896 -0.162 6.244 1.00 96.75 75 THR A N 1
ATOM 537 C CA . THR A 1 75 ? -12.789 -0.621 5.180 1.00 96.75 75 THR A CA 1
ATOM 538 C C . THR A 1 75 ? -12.871 -2.143 5.131 1.00 96.75 75 THR A C 1
ATOM 540 O O . THR A 1 75 ? -12.224 -2.845 5.906 1.00 96.75 75 THR A O 1
ATOM 543 N N . ALA A 1 76 ? -13.692 -2.661 4.226 1.00 97.06 76 ALA A N 1
ATOM 544 C CA . ALA A 1 76 ? -13.944 -4.080 4.049 1.00 97.06 76 ALA A CA 1
ATOM 545 C C . ALA A 1 76 ? -13.514 -4.553 2.648 1.00 97.06 76 ALA A C 1
ATOM 547 O O . ALA A 1 76 ? -13.555 -3.774 1.693 1.00 97.06 76 ALA A O 1
ATOM 548 N N . PRO A 1 77 ? -13.172 -5.841 2.468 1.00 98.06 77 PRO A N 1
ATOM 549 C CA . PRO A 1 77 ? -12.657 -6.358 1.196 1.00 98.06 77 PRO A CA 1
ATOM 550 C C . PRO A 1 77 ? -13.539 -6.158 -0.036 1.00 98.06 77 PRO A C 1
ATOM 552 O O . PRO A 1 77 ? -13.012 -6.095 -1.148 1.00 98.06 77 PRO A O 1
ATOM 555 N N . HIS A 1 78 ? -14.860 -6.054 0.134 1.00 98.06 78 HIS A N 1
ATOM 556 C CA . HIS A 1 78 ? -15.799 -5.852 -0.973 1.00 98.06 78 HIS A CA 1
ATOM 557 C C . HIS A 1 78 ? -15.714 -4.447 -1.597 1.00 98.06 78 HIS A C 1
ATOM 559 O O . HIS A 1 78 ? -16.232 -4.238 -2.690 1.00 98.06 78 HIS A O 1
ATOM 565 N N . THR A 1 79 ? -15.069 -3.482 -0.930 1.00 98.31 79 THR A N 1
ATOM 566 C CA . THR A 1 79 ? -14.864 -2.128 -1.474 1.00 98.31 79 THR A CA 1
ATOM 567 C C . THR A 1 79 ? -13.625 -2.044 -2.374 1.00 98.31 79 THR A C 1
ATOM 569 O O . THR A 1 79 ? -13.507 -1.110 -3.171 1.00 98.31 79 THR A O 1
ATOM 572 N N . VAL A 1 80 ? -12.720 -3.026 -2.279 1.00 98.62 80 VAL A N 1
ATOM 573 C CA . VAL A 1 80 ? -11.476 -3.110 -3.054 1.00 98.62 80 VAL A CA 1
ATOM 574 C C . VAL A 1 80 ? -11.740 -3.805 -4.382 1.00 98.62 80 VAL A C 1
ATOM 576 O O . VAL A 1 80 ? -12.287 -4.904 -4.417 1.00 98.62 80 VAL A O 1
ATOM 579 N N . VAL A 1 81 ? -11.331 -3.180 -5.484 1.00 98.50 81 VAL A N 1
ATOM 580 C CA . VAL A 1 81 ? -11.588 -3.676 -6.842 1.00 98.50 81 VAL A CA 1
ATOM 581 C C . VAL A 1 81 ? -10.312 -4.247 -7.439 1.00 98.50 81 VAL A C 1
ATOM 583 O O . VAL A 1 81 ? -9.300 -3.560 -7.512 1.00 98.50 81 VAL A O 1
ATOM 586 N N . THR A 1 82 ? -10.363 -5.488 -7.911 1.00 98.38 82 THR A N 1
ATOM 587 C CA . THR A 1 82 ? -9.301 -6.119 -8.705 1.00 98.38 82 THR A CA 1
ATOM 588 C C . THR A 1 82 ? -9.718 -6.160 -10.170 1.00 98.38 82 THR A C 1
ATOM 590 O O . THR A 1 82 ? -10.884 -6.419 -10.466 1.00 98.38 82 THR A O 1
ATOM 593 N N . ALA A 1 83 ? -8.792 -5.924 -11.101 1.00 96.62 83 ALA A N 1
ATOM 594 C CA . ALA A 1 83 ? -9.108 -5.986 -12.526 1.00 96.62 83 ALA A CA 1
ATOM 595 C C . ALA A 1 83 ? -7.920 -6.444 -13.401 1.00 96.62 83 ALA A C 1
ATOM 597 O O . ALA A 1 83 ? -6.794 -5.973 -13.204 1.00 96.62 83 ALA A O 1
ATOM 598 N N . PRO A 1 84 ? -8.158 -7.281 -14.436 1.00 93.06 84 PRO A N 1
ATOM 599 C CA . PRO A 1 84 ? -7.122 -7.752 -15.365 1.00 93.06 84 PRO A CA 1
ATOM 600 C C . PRO A 1 84 ? -6.308 -6.639 -16.023 1.00 93.06 84 PRO A C 1
ATOM 602 O O . PRO A 1 84 ? -5.089 -6.750 -16.173 1.00 93.06 84 PRO A O 1
ATOM 605 N N . TRP A 1 85 ? -6.966 -5.530 -16.377 1.00 93.25 85 TRP A N 1
ATOM 606 C CA . TRP A 1 85 ? -6.324 -4.441 -17.110 1.00 93.25 85 TRP A CA 1
ATOM 607 C C . TRP A 1 85 ? -5.227 -3.730 -16.307 1.00 93.25 85 TRP A C 1
ATOM 609 O O . TRP A 1 85 ? -4.300 -3.171 -16.898 1.00 93.25 85 TRP A O 1
ATOM 619 N N . VAL A 1 86 ? -5.291 -3.765 -14.971 1.00 92.56 86 VAL A N 1
ATOM 620 C CA . VAL A 1 86 ? -4.337 -3.073 -14.090 1.00 92.56 86 VAL A CA 1
ATOM 621 C C . VAL A 1 86 ? -2.921 -3.602 -14.319 1.00 92.56 86 VAL A C 1
ATOM 623 O O . VAL A 1 86 ? -1.970 -2.825 -14.429 1.00 92.56 86 VAL A O 1
ATOM 626 N N . ARG A 1 87 ? -2.771 -4.920 -14.509 1.00 88.38 87 ARG A N 1
ATOM 627 C CA . ARG A 1 87 ? -1.458 -5.532 -14.759 1.00 88.38 87 ARG A CA 1
ATOM 628 C C . ARG A 1 87 ? -0.836 -5.088 -16.077 1.00 88.38 87 ARG A C 1
ATOM 630 O O . ARG A 1 87 ? 0.386 -4.967 -16.128 1.00 88.38 87 ARG A O 1
ATOM 637 N N . PHE A 1 88 ? -1.627 -4.780 -17.111 1.00 89.44 88 PHE A N 1
ATOM 638 C CA . PHE A 1 88 ? -1.077 -4.242 -18.362 1.00 89.44 88 PHE A CA 1
ATOM 639 C C . PHE A 1 88 ? -0.361 -2.911 -18.131 1.00 89.44 88 PHE A C 1
ATOM 641 O O . PHE A 1 88 ? 0.732 -2.699 -18.657 1.00 89.44 88 PHE A O 1
ATOM 648 N N . LYS A 1 89 ? -0.914 -2.047 -17.272 1.00 84.50 89 LYS A N 1
ATOM 649 C CA . LYS A 1 89 ? -0.264 -0.787 -16.898 1.00 84.50 89 LYS A CA 1
ATOM 650 C C . LYS A 1 89 ? 1.067 -1.019 -16.173 1.00 84.50 89 LYS A C 1
ATOM 652 O O . LYS A 1 89 ? 2.045 -0.342 -16.485 1.00 84.50 89 LYS A O 1
ATOM 657 N N . CYS A 1 90 ? 1.146 -1.999 -15.270 1.00 81.81 90 CYS A N 1
ATOM 658 C CA . CYS A 1 90 ? 2.407 -2.346 -14.602 1.00 81.81 90 CYS A CA 1
ATOM 659 C C . CYS A 1 90 ? 3.450 -2.955 -15.548 1.00 81.81 90 CYS A C 1
ATOM 661 O O . CYS A 1 90 ? 4.625 -2.610 -15.451 1.00 81.81 90 CYS A O 1
ATOM 663 N N . LEU A 1 91 ? 3.041 -3.856 -16.446 1.00 86.62 91 LEU A N 1
ATOM 664 C CA . LEU A 1 91 ? 3.952 -4.579 -17.340 1.00 86.62 91 LEU A CA 1
ATOM 665 C C . LEU A 1 91 ? 4.525 -3.690 -18.451 1.00 86.62 91 LEU A C 1
ATOM 667 O O . LEU A 1 91 ? 5.707 -3.807 -18.774 1.00 86.62 91 LEU A O 1
ATOM 671 N N . TYR A 1 92 ? 3.705 -2.802 -19.018 1.00 85.94 92 TYR A N 1
ATOM 672 C CA . TYR A 1 92 ? 4.064 -2.042 -20.220 1.00 85.94 92 TYR A CA 1
ATOM 673 C C . TYR A 1 92 ? 4.255 -0.537 -19.981 1.00 85.94 92 TYR A C 1
ATOM 675 O O . TYR A 1 92 ? 4.866 0.127 -20.812 1.00 85.94 92 TYR A O 1
ATOM 683 N N . GLY A 1 93 ? 3.775 0.009 -18.858 1.00 75.56 93 GLY A N 1
ATOM 684 C CA . GLY A 1 93 ? 3.812 1.450 -18.571 1.00 75.56 93 GLY A CA 1
ATOM 685 C C . GLY A 1 93 ? 4.793 1.888 -17.479 1.00 75.56 93 GLY A C 1
ATOM 686 O O . GLY A 1 93 ? 5.000 3.086 -17.307 1.00 75.56 93 GLY A O 1
ATOM 687 N N . CYS A 1 94 ? 5.392 0.958 -16.726 1.00 81.00 94 CYS A N 1
ATOM 688 C CA . CYS A 1 94 ? 6.246 1.289 -15.580 1.00 81.00 94 CYS A CA 1
ATOM 689 C C . CYS A 1 94 ? 7.748 1.277 -15.945 1.00 81.00 94 CYS A C 1
ATOM 691 O O . CYS A 1 94 ? 8.262 0.229 -16.353 1.00 81.00 94 CYS A O 1
ATOM 693 N N . PRO A 1 95 ? 8.497 2.383 -15.743 1.00 77.62 95 PRO A N 1
ATOM 694 C CA . PRO A 1 95 ? 9.935 2.425 -16.032 1.00 77.62 95 PRO A CA 1
ATOM 695 C C . PRO A 1 95 ? 10.766 1.598 -15.036 1.00 77.62 95 PRO A C 1
ATOM 697 O O . PRO A 1 95 ? 11.835 1.103 -15.378 1.00 77.62 95 PRO A O 1
ATOM 700 N N . TYR A 1 96 ? 10.247 1.368 -13.827 1.00 75.56 96 TYR A N 1
ATOM 701 C CA . TYR A 1 96 ? 10.915 0.633 -12.746 1.00 75.56 96 TYR A CA 1
ATOM 702 C C . TYR A 1 96 ? 10.747 -0.891 -12.813 1.00 75.56 96 TYR A C 1
ATOM 704 O O . TYR A 1 96 ? 11.045 -1.568 -11.825 1.00 75.56 96 TYR A O 1
ATOM 712 N N . LYS A 1 97 ? 10.227 -1.412 -13.933 1.00 72.62 97 LYS A N 1
ATOM 713 C CA . LYS A 1 97 ? 9.951 -2.832 -14.205 1.00 72.62 97 LYS A CA 1
ATOM 714 C C . LYS A 1 97 ? 11.071 -3.782 -13.749 1.00 72.62 97 LYS A C 1
ATOM 716 O O . LYS A 1 97 ? 12.216 -3.391 -13.557 1.00 72.62 97 LYS A O 1
ATOM 721 N N . ASN A 1 98 ? 10.740 -5.071 -13.647 1.00 78.81 98 ASN A N 1
ATOM 722 C CA . ASN A 1 98 ? 11.679 -6.155 -13.318 1.00 78.81 98 ASN A CA 1
ATOM 723 C C . ASN A 1 98 ? 12.220 -6.163 -11.879 1.00 78.81 98 ASN A C 1
ATOM 725 O O . ASN A 1 98 ? 13.331 -6.629 -11.638 1.00 78.81 98 ASN A O 1
ATOM 729 N N . ARG A 1 99 ? 11.413 -5.744 -10.901 1.00 90.31 99 ARG A N 1
ATOM 730 C CA . ARG A 1 99 ? 11.718 -5.933 -9.472 1.00 90.31 99 ARG A CA 1
ATOM 731 C C . ARG A 1 99 ? 10.991 -7.154 -8.908 1.00 90.31 99 ARG A C 1
ATOM 733 O O . ARG A 1 99 ? 10.088 -7.691 -9.548 1.00 90.31 99 ARG A O 1
ATOM 740 N N . TYR A 1 100 ? 11.382 -7.591 -7.710 1.00 93.00 100 TYR A N 1
ATOM 741 C CA . TYR A 1 100 ? 10.682 -8.660 -6.982 1.00 93.00 100 TYR A CA 1
ATOM 742 C C . TYR A 1 100 ? 9.250 -8.275 -6.584 1.00 93.00 100 TYR A C 1
ATOM 744 O O . TYR A 1 100 ? 8.400 -9.141 -6.447 1.00 93.00 100 TYR A O 1
ATOM 752 N N . SER A 1 101 ? 8.967 -6.977 -6.458 1.00 92.81 101 SER A N 1
ATOM 753 C CA . SER A 1 101 ? 7.636 -6.429 -6.180 1.00 92.81 101 SER A CA 1
ATOM 754 C C . SER A 1 101 ? 6.826 -6.132 -7.454 1.00 92.81 101 SER A C 1
ATOM 756 O O . SER A 1 101 ? 5.932 -5.292 -7.421 1.00 92.81 101 SER A O 1
ATOM 758 N N . CYS A 1 102 ? 7.183 -6.721 -8.600 1.00 90.19 102 CYS A N 1
ATOM 759 C CA . CYS A 1 102 ? 6.511 -6.492 -9.882 1.00 90.19 102 CYS A CA 1
AT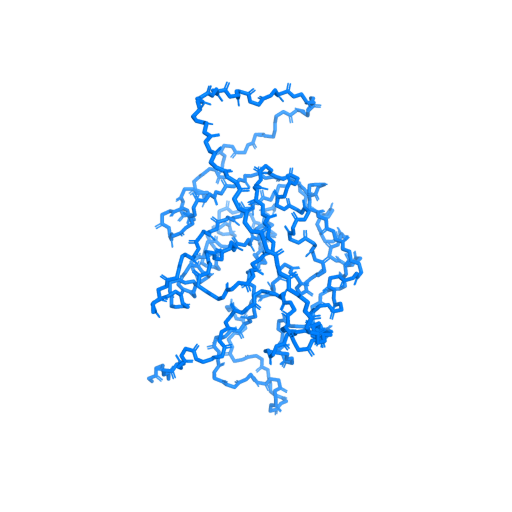OM 760 C C . CYS A 1 102 ? 5.999 -7.809 -10.484 1.00 90.19 102 CYS A C 1
ATOM 762 O O . CYS A 1 102 ? 6.636 -8.851 -10.288 1.00 90.19 102 CYS A O 1
ATOM 764 N N . PRO A 1 103 ? 4.940 -7.768 -11.317 1.00 90.81 103 PRO A N 1
ATOM 765 C CA . PRO A 1 103 ? 4.554 -8.905 -12.140 1.00 90.81 103 PRO A CA 1
ATOM 766 C C . PRO A 1 103 ? 5.741 -9.443 -12.968 1.00 90.81 103 PRO A C 1
ATOM 768 O O . PRO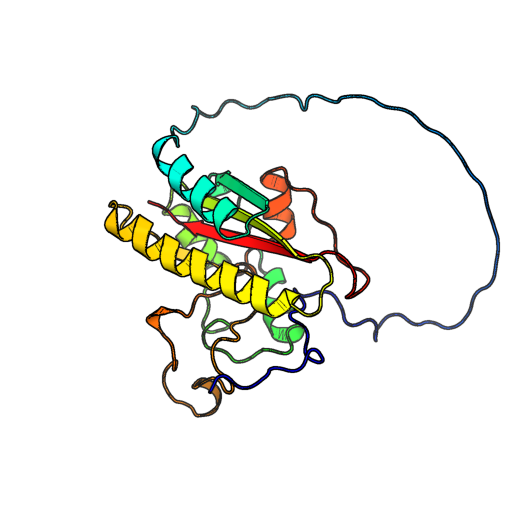 A 1 103 ? 6.561 -8.648 -13.440 1.00 90.81 103 PRO A O 1
ATOM 771 N N . PRO A 1 104 ? 5.860 -10.772 -13.154 1.00 90.62 104 PRO A N 1
ATOM 772 C CA . PRO A 1 104 ? 4.934 -11.824 -12.718 1.00 90.62 104 PRO A CA 1
ATOM 773 C C . PRO A 1 104 ? 5.150 -12.332 -11.277 1.00 90.62 104 PRO A C 1
ATOM 775 O O . PRO A 1 104 ? 4.524 -13.311 -10.903 1.00 90.62 104 PRO A O 1
ATOM 778 N N . HIS A 1 105 ? 6.011 -11.708 -10.465 1.00 91.69 105 HIS A N 1
ATOM 779 C CA . HIS A 1 105 ? 6.291 -12.170 -9.091 1.00 91.69 105 HIS A CA 1
ATOM 780 C C . HIS A 1 105 ? 5.264 -11.715 -8.055 1.00 91.69 105 HIS A C 1
ATOM 782 O O . HIS A 1 105 ? 5.336 -12.114 -6.896 1.00 91.69 105 HIS A O 1
ATOM 788 N N . THR A 1 106 ? 4.333 -10.860 -8.461 1.00 94.31 106 THR A N 1
ATOM 789 C CA . THR A 1 106 ? 3.188 -10.455 -7.654 1.00 94.31 106 THR A CA 1
ATOM 790 C C . THR A 1 106 ? 1.939 -11.214 -8.096 1.00 94.31 106 THR A C 1
ATOM 792 O O . THR A 1 106 ? 1.842 -11.576 -9.282 1.00 94.31 106 THR A O 1
ATOM 795 N N . PRO A 1 107 ? 0.973 -11.428 -7.183 1.00 95.88 107 PRO A N 1
ATOM 796 C CA . PRO A 1 107 ? -0.231 -12.182 -7.491 1.00 95.88 107 PRO A CA 1
ATOM 797 C C . PRO A 1 107 ? -1.015 -11.583 -8.661 1.00 95.88 107 PRO A C 1
ATOM 799 O O . PRO A 1 107 ? -0.989 -10.375 -8.936 1.00 95.88 107 PRO A O 1
ATOM 802 N N . THR A 1 108 ? -1.701 -12.450 -9.389 1.00 96.94 108 THR A N 1
ATOM 803 C CA . THR A 1 108 ? -2.715 -12.085 -10.378 1.00 96.94 108 THR A CA 1
ATOM 804 C C . THR A 1 108 ? -3.895 -11.368 -9.705 1.00 96.94 108 THR A C 1
ATOM 806 O O . THR A 1 108 ? -4.039 -11.417 -8.480 1.00 96.94 108 THR A O 1
ATOM 809 N N . PRO A 1 109 ? -4.744 -10.659 -10.467 1.00 97.31 109 PRO A N 1
ATOM 810 C CA . PRO A 1 109 ? -5.932 -10.021 -9.913 1.00 97.31 109 PRO A CA 1
ATOM 811 C C . PRO A 1 109 ? -6.874 -11.047 -9.273 1.00 97.31 109 PRO A C 1
ATOM 813 O O . PRO A 1 109 ? -7.466 -10.755 -8.239 1.00 97.31 109 PRO A O 1
ATOM 816 N N . GLU A 1 110 ? -6.967 -12.254 -9.833 1.00 98.19 110 GLU A N 1
ATOM 817 C CA . GLU A 1 110 ? -7.774 -13.355 -9.303 1.00 98.19 110 GLU A CA 1
ATOM 818 C C . GLU A 1 110 ? -7.206 -13.887 -7.977 1.00 98.19 110 GLU A C 1
ATOM 820 O O . GLU A 1 110 ? -7.941 -14.012 -6.999 1.00 98.19 110 GLU A O 1
ATOM 825 N N . GLU A 1 111 ? -5.892 -14.129 -7.899 1.00 98.31 111 GLU A N 1
ATOM 826 C CA . GLU A 1 111 ? -5.223 -14.531 -6.648 1.00 98.31 111 GLU A CA 1
ATOM 827 C C . GLU A 1 111 ? -5.321 -13.437 -5.575 1.00 98.31 111 GLU A C 1
ATOM 829 O O . GLU A 1 111 ? -5.515 -13.723 -4.391 1.00 98.31 111 GLU A O 1
ATOM 834 N N . THR A 1 112 ? -5.227 -12.169 -5.983 1.00 98.38 112 THR A N 1
ATOM 835 C CA . THR A 1 112 ? -5.397 -11.025 -5.082 1.00 98.38 112 THR A CA 1
ATOM 836 C C . THR A 1 112 ? -6.823 -10.942 -4.565 1.00 98.38 112 THR A C 1
ATOM 838 O O . THR A 1 112 ? -7.016 -10.729 -3.371 1.00 98.38 112 THR A O 1
ATOM 841 N N . ARG A 1 113 ? -7.827 -11.164 -5.422 1.00 98.56 113 ARG A N 1
ATOM 842 C CA . ARG A 1 113 ? -9.233 -11.212 -5.010 1.00 98.56 113 ARG A CA 1
ATOM 843 C C . ARG A 1 113 ? -9.467 -12.316 -3.984 1.00 98.56 113 ARG A C 1
ATOM 845 O O . ARG A 1 113 ? -9.987 -12.030 -2.910 1.00 98.56 113 ARG A O 1
ATOM 852 N N . ALA A 1 114 ? -8.995 -13.529 -4.270 1.00 98.50 114 ALA A N 1
ATOM 853 C CA . ALA A 1 114 ? -9.091 -14.660 -3.350 1.00 98.50 114 ALA A CA 1
ATOM 854 C C . ALA A 1 114 ? -8.390 -14.382 -2.009 1.00 98.50 114 ALA A C 1
ATOM 856 O O . ALA A 1 114 ? -8.907 -14.735 -0.951 1.00 98.50 114 ALA A O 1
ATOM 857 N N . THR A 1 115 ? -7.241 -13.697 -2.043 1.00 98.25 115 THR A N 1
ATOM 858 C CA . THR A 1 115 ? -6.538 -13.260 -0.830 1.00 98.25 115 THR A CA 1
ATOM 859 C C . THR A 1 115 ? -7.392 -12.278 -0.037 1.00 98.25 115 THR A C 1
ATOM 861 O O . THR A 1 115 ? -7.630 -12.514 1.141 1.00 98.25 115 THR A O 1
ATOM 864 N N . LEU A 1 116 ? -7.897 -11.212 -0.666 1.00 98.50 116 LEU A N 1
ATOM 865 C CA . LEU A 1 116 ? -8.735 -10.200 -0.014 1.00 98.50 116 LEU A CA 1
ATOM 866 C C . LEU A 1 116 ? -10.006 -10.810 0.603 1.00 98.50 116 LEU A C 1
ATOM 868 O O . LEU A 1 116 ? -10.408 -10.398 1.687 1.00 98.50 116 LEU A O 1
ATOM 872 N N . ASP A 1 117 ? -10.602 -11.814 -0.041 1.00 97.75 117 ASP A N 1
ATOM 873 C CA . ASP A 1 117 ? -11.808 -12.506 0.442 1.00 97.75 117 ASP A CA 1
ATOM 874 C C . ASP A 1 117 ? -11.562 -13.374 1.691 1.00 97.75 117 ASP A C 1
ATOM 876 O O . ASP A 1 117 ? -12.511 -13.791 2.352 1.00 97.75 117 ASP A O 1
ATOM 880 N N . SER A 1 118 ? -10.298 -13.615 2.058 1.00 97.50 118 SER A N 1
ATOM 881 C CA . SER A 1 118 ? -9.919 -14.291 3.311 1.00 97.50 118 SER A CA 1
ATOM 882 C C . SER A 1 118 ? -9.826 -13.357 4.531 1.00 97.50 118 SER A C 1
ATOM 884 O O . SER A 1 118 ? -9.538 -13.812 5.648 1.00 97.50 118 SER A O 1
ATOM 886 N N . TYR A 1 119 ? -10.087 -12.063 4.319 1.00 97.81 119 TYR A N 1
ATOM 887 C CA . TYR A 1 119 ? -10.123 -11.014 5.334 1.00 97.81 119 TYR A CA 1
ATOM 888 C C . TYR A 1 119 ? -11.557 -10.508 5.543 1.00 97.81 119 TYR A C 1
ATOM 890 O O . TYR A 1 119 ? -12.473 -10.763 4.769 1.00 97.81 119 TYR A O 1
ATOM 898 N N . SER A 1 120 ? -11.751 -9.776 6.627 1.00 96.44 120 SER A N 1
ATOM 899 C CA . SER A 1 120 ? -12.967 -9.072 7.032 1.00 96.44 120 SER A CA 1
ATOM 900 C C . SER A 1 120 ? -12.711 -7.574 7.196 1.00 96.44 120 SER A C 1
ATOM 902 O O . SER A 1 120 ? -13.586 -6.774 6.868 1.00 96.44 120 SER A O 1
ATOM 904 N N . ARG A 1 121 ? -11.515 -7.184 7.658 1.00 97.06 121 ARG A N 1
ATOM 905 C CA . ARG A 1 121 ? -11.136 -5.792 7.934 1.00 97.06 121 ARG A CA 1
ATOM 906 C C . ARG A 1 121 ? -9.849 -5.414 7.222 1.00 97.06 121 ARG A C 1
ATOM 908 O O . ARG A 1 121 ? -8.869 -6.156 7.233 1.00 97.06 121 ARG A O 1
ATOM 915 N N . LEU A 1 122 ? -9.858 -4.220 6.646 1.00 98.31 122 LEU A N 1
ATOM 916 C CA . LEU A 1 122 ? -8.740 -3.600 5.949 1.00 98.31 122 LEU A CA 1
ATOM 917 C C . LEU A 1 122 ? -8.568 -2.157 6.439 1.00 98.31 122 LEU A C 1
ATOM 919 O O . LEU A 1 122 ? -9.519 -1.554 6.934 1.00 98.31 122 LEU A O 1
ATOM 923 N N . ILE A 1 123 ? -7.394 -1.563 6.228 1.00 98.56 123 ILE A N 1
ATOM 924 C CA . ILE A 1 123 ? -7.201 -0.110 6.355 1.00 98.56 123 ILE A CA 1
ATOM 925 C C . ILE A 1 123 ? -6.695 0.425 5.020 1.00 98.56 123 ILE A C 1
ATOM 927 O O . ILE A 1 123 ? -5.650 -0.005 4.530 1.00 98.56 123 ILE A O 1
ATOM 931 N N . LEU A 1 124 ? -7.437 1.363 4.432 1.00 98.75 124 LEU A N 1
ATOM 932 C CA . LEU A 1 124 ? -7.001 2.117 3.266 1.00 98.75 124 LEU A CA 1
ATOM 933 C C . LEU A 1 124 ? -6.342 3.411 3.742 1.00 98.75 124 LEU A C 1
ATOM 935 O O . LEU A 1 124 ? -6.991 4.283 4.325 1.00 98.75 124 LEU A O 1
ATOM 939 N N . PHE A 1 125 ? -5.046 3.529 3.491 1.00 98.75 125 PHE A N 1
ATOM 940 C CA . PHE A 1 125 ? -4.275 4.729 3.775 1.00 98.75 125 PHE A CA 1
ATOM 941 C C . PHE A 1 125 ? -4.227 5.629 2.550 1.00 98.75 125 PHE A C 1
ATOM 943 O O . PHE A 1 125 ? -4.045 5.140 1.436 1.00 98.75 125 PHE A O 1
ATOM 950 N N . HIS A 1 126 ? -4.331 6.935 2.772 1.00 98.50 126 HIS A N 1
ATOM 951 C CA . HIS A 1 126 ? -4.223 7.960 1.747 1.00 98.50 126 HIS A CA 1
ATOM 952 C C . HIS A 1 126 ? -3.224 9.040 2.177 1.00 98.50 126 HIS A C 1
ATOM 954 O O . HIS A 1 126 ? -3.331 9.590 3.274 1.00 98.50 126 HIS A O 1
ATOM 960 N N . ALA A 1 127 ? -2.278 9.373 1.301 1.00 97.50 127 ALA A N 1
ATOM 961 C CA . ALA A 1 127 ? -1.369 10.499 1.484 1.00 97.50 127 ALA A CA 1
ATOM 962 C C . ALA A 1 127 ? -1.322 11.382 0.234 1.00 97.50 127 ALA A C 1
ATOM 964 O O . ALA A 1 127 ? -1.077 10.902 -0.875 1.00 97.50 127 ALA A O 1
ATOM 965 N N . GLU A 1 128 ? -1.505 12.681 0.435 1.00 96.56 128 GLU A N 1
ATOM 966 C CA . GLU A 1 128 ? -1.261 13.706 -0.568 1.00 96.56 128 GLU A CA 1
ATOM 967 C C . GLU A 1 128 ? 0.222 14.082 -0.578 1.00 96.56 128 GLU A C 1
ATOM 969 O O . GLU A 1 128 ? 0.815 14.437 0.440 1.00 96.56 128 GLU A O 1
ATOM 974 N N . ALA A 1 129 ? 0.827 14.036 -1.758 1.00 94.75 129 ALA A N 1
ATOM 975 C CA . ALA A 1 129 ? 2.219 14.385 -1.982 1.00 94.75 129 ALA A CA 1
ATOM 976 C C . ALA A 1 129 ? 2.305 15.568 -2.964 1.00 94.75 129 ALA A C 1
ATOM 978 O O . ALA A 1 129 ? 2.502 15.372 -4.174 1.00 94.75 129 ALA A O 1
ATOM 979 N N . PRO A 1 130 ? 2.149 16.817 -2.475 1.00 95.06 130 PRO A N 1
ATOM 980 C CA . PRO A 1 130 ? 2.317 18.013 -3.294 1.00 95.06 130 PRO A CA 1
ATOM 981 C C . PRO A 1 130 ? 3.743 18.110 -3.846 1.00 95.06 130 PRO A C 1
ATOM 983 O O . PRO A 1 130 ? 4.665 17.404 -3.418 1.00 95.06 130 PRO A O 1
ATOM 986 N N . TYR A 1 131 ? 3.935 18.935 -4.875 1.00 93.25 131 TYR A N 1
ATOM 987 C CA . TYR A 1 131 ? 5.250 19.063 -5.506 1.00 93.25 131 TYR A CA 1
ATOM 988 C C . TYR A 1 131 ? 6.253 19.724 -4.581 1.00 93.25 131 TYR A C 1
ATOM 990 O O . TYR A 1 131 ? 6.029 20.811 -4.060 1.00 93.25 131 TYR A O 1
ATOM 998 N N . SER A 1 132 ? 7.366 19.031 -4.367 1.00 94.62 132 SER A N 1
ATOM 999 C CA . SER A 1 132 ? 8.505 19.512 -3.598 1.00 94.62 132 SER A CA 1
ATOM 1000 C C . SER A 1 132 ? 9.734 18.671 -3.929 1.00 94.62 132 SER A C 1
ATOM 1002 O O . SER A 1 132 ? 9.607 17.508 -4.319 1.00 94.62 132 SER A O 1
ATOM 1004 N N . LYS A 1 133 ? 10.927 19.235 -3.713 1.00 92.81 133 LYS A N 1
ATOM 1005 C CA . LYS A 1 133 ? 12.196 18.513 -3.908 1.00 92.81 133 LYS A CA 1
ATOM 1006 C C . LYS A 1 133 ? 12.337 17.295 -2.990 1.00 92.81 133 LYS A C 1
ATOM 1008 O O . LYS A 1 133 ? 12.914 16.278 -3.355 1.00 92.81 133 LYS A O 1
ATOM 1013 N N . GLU A 1 134 ? 11.736 17.370 -1.804 1.00 93.88 134 GLU A N 1
ATOM 1014 C CA . GLU A 1 134 ? 11.757 16.289 -0.815 1.00 93.88 134 GLU A CA 1
ATOM 1015 C C . GLU A 1 134 ? 10.616 15.272 -1.011 1.00 93.88 134 GLU A C 1
ATOM 1017 O O . GLU A 1 134 ? 10.533 14.309 -0.248 1.00 93.88 134 GLU A O 1
ATOM 1022 N N . ARG A 1 135 ? 9.750 15.432 -2.030 1.00 92.81 135 ARG A N 1
ATOM 1023 C CA . ARG A 1 135 ? 8.561 14.584 -2.247 1.00 92.81 135 ARG A CA 1
ATOM 1024 C C . ARG A 1 135 ? 8.903 13.096 -2.196 1.00 92.81 135 ARG A C 1
ATOM 1026 O O . ARG A 1 135 ? 8.294 12.354 -1.433 1.00 92.81 135 ARG A O 1
ATOM 1033 N N . GLY A 1 136 ? 9.902 12.664 -2.969 1.00 90.75 136 GLY A N 1
ATOM 1034 C CA . GLY A 1 136 ? 10.297 11.254 -3.028 1.00 90.75 136 GLY A CA 1
ATOM 1035 C C . GLY A 1 136 ? 10.795 10.716 -1.684 1.00 90.75 136 GLY A C 1
ATOM 1036 O O . GLY A 1 136 ? 10.459 9.599 -1.298 1.00 90.75 136 GLY A O 1
ATOM 1037 N N . LYS A 1 137 ? 11.548 11.523 -0.931 1.00 93.81 137 LYS A N 1
ATOM 1038 C CA . LYS A 1 137 ? 12.062 11.154 0.393 1.00 93.81 137 LYS A CA 1
ATOM 1039 C C . LYS A 1 137 ? 10.943 11.048 1.427 1.00 93.81 137 LYS A C 1
ATOM 1041 O O . LYS A 1 137 ? 10.906 10.065 2.162 1.00 93.81 137 LYS A O 1
ATOM 1046 N N . ASN A 1 138 ? 10.027 12.015 1.451 1.00 94.38 138 ASN A N 1
ATOM 1047 C CA . ASN A 1 138 ? 8.873 12.013 2.353 1.00 94.38 138 ASN A CA 1
ATOM 1048 C C . ASN A 1 138 ? 7.978 10.801 2.084 1.00 94.38 138 ASN A C 1
ATOM 1050 O O . ASN A 1 138 ? 7.581 10.097 3.007 1.00 94.38 138 ASN A O 1
ATOM 1054 N N . MET A 1 139 ? 7.752 10.499 0.806 1.00 94.50 139 MET A N 1
ATOM 1055 C CA . MET A 1 139 ? 6.987 9.335 0.382 1.00 94.50 139 MET A CA 1
ATOM 1056 C C . MET A 1 139 ? 7.660 8.025 0.810 1.00 94.50 139 MET A C 1
ATOM 1058 O O . MET A 1 139 ? 7.008 7.166 1.391 1.00 94.50 139 MET A O 1
ATOM 1062 N N . MET A 1 140 ? 8.975 7.878 0.613 1.00 94.81 140 MET A N 1
ATOM 1063 C CA . MET A 1 140 ? 9.709 6.699 1.093 1.00 94.81 140 MET A CA 1
ATOM 1064 C C . MET A 1 140 ? 9.663 6.549 2.618 1.00 94.81 140 MET A C 1
ATOM 1066 O O . MET A 1 140 ? 9.524 5.430 3.109 1.00 94.81 140 MET A O 1
ATOM 1070 N N . ALA A 1 141 ? 9.774 7.651 3.365 1.00 96.88 141 ALA A N 1
ATOM 1071 C CA . ALA A 1 141 ? 9.672 7.631 4.822 1.00 96.88 141 ALA A CA 1
ATOM 1072 C C . ALA A 1 141 ? 8.280 7.172 5.279 1.00 96.88 141 ALA A C 1
ATOM 1074 O O . ALA A 1 141 ? 8.178 6.333 6.173 1.00 96.88 141 ALA A O 1
ATOM 1075 N N . TYR A 1 142 ? 7.229 7.656 4.614 1.00 97.88 142 TYR A N 1
ATOM 1076 C CA . TYR A 1 142 ? 5.855 7.242 4.874 1.00 97.88 142 TYR A CA 1
ATOM 1077 C C . TYR A 1 142 ? 5.636 5.749 4.586 1.00 97.88 142 TYR A C 1
ATOM 1079 O O . TYR A 1 142 ? 5.129 5.020 5.435 1.00 97.88 142 TYR A O 1
ATOM 1087 N N . LEU A 1 143 ? 6.097 5.251 3.432 1.00 97.62 143 LEU A N 1
ATOM 1088 C CA . LEU A 1 143 ? 5.990 3.829 3.092 1.00 97.62 143 LEU A CA 1
ATOM 1089 C C . LEU A 1 143 ? 6.765 2.929 4.079 1.00 97.62 143 LEU A C 1
ATOM 1091 O O . LEU A 1 143 ? 6.257 1.881 4.472 1.00 97.62 143 LEU A O 1
ATOM 1095 N N . ASP A 1 144 ? 7.962 3.333 4.528 1.00 97.94 144 ASP A N 1
ATOM 1096 C CA . ASP A 1 144 ? 8.719 2.605 5.568 1.00 97.94 144 ASP A CA 1
ATOM 1097 C C . ASP A 1 144 ? 7.981 2.614 6.920 1.00 97.94 144 ASP A C 1
ATOM 1099 O O . ASP A 1 144 ? 8.001 1.609 7.633 1.00 97.94 144 ASP A O 1
ATOM 1103 N N . ALA A 1 145 ? 7.279 3.702 7.256 1.00 98.50 145 ALA A N 1
ATOM 1104 C CA . ALA A 1 145 ? 6.434 3.764 8.445 1.00 98.50 145 ALA A CA 1
ATOM 1105 C C . ALA A 1 145 ? 5.252 2.785 8.370 1.00 98.50 145 ALA A C 1
ATOM 1107 O O . ALA A 1 145 ? 4.978 2.103 9.355 1.00 98.50 145 ALA A O 1
ATOM 1108 N N . LEU A 1 146 ? 4.607 2.632 7.209 1.00 98.69 146 LEU A N 1
ATOM 1109 C CA . LEU A 1 146 ? 3.525 1.654 7.033 1.00 98.69 146 LEU A CA 1
ATOM 1110 C C . LEU A 1 146 ? 4.013 0.201 7.148 1.00 98.69 146 LEU A C 1
ATOM 1112 O O . LEU A 1 146 ? 3.322 -0.633 7.728 1.00 98.69 146 LEU A O 1
ATOM 1116 N N . VAL A 1 147 ? 5.223 -0.106 6.668 1.00 98.56 147 VAL A N 1
ATOM 1117 C CA . VAL A 1 147 ? 5.837 -1.436 6.857 1.00 98.56 147 VAL A CA 1
ATOM 1118 C C . VAL A 1 147 ? 6.161 -1.697 8.332 1.00 98.56 147 VAL A C 1
ATOM 1120 O O . VAL A 1 147 ? 5.999 -2.815 8.815 1.00 98.56 147 VAL A O 1
ATOM 1123 N N . LYS A 1 148 ? 6.594 -0.680 9.084 1.00 98.50 148 LYS A N 1
ATOM 1124 C CA . LYS A 1 148 ? 6.759 -0.806 10.543 1.00 98.50 148 LYS A CA 1
ATOM 1125 C C . LYS A 1 148 ? 5.420 -1.023 11.240 1.00 98.50 148 LYS A C 1
ATOM 1127 O O . LYS A 1 148 ? 5.344 -1.867 12.128 1.00 98.50 148 LYS A O 1
ATOM 1132 N N . LEU A 1 149 ? 4.386 -0.302 10.806 1.00 98.50 149 LEU A N 1
ATOM 1133 C CA . LEU A 1 149 ? 3.029 -0.417 11.327 1.00 98.50 149 LEU A CA 1
ATOM 1134 C C . LEU A 1 149 ? 2.471 -1.831 11.119 1.00 98.50 149 LEU A C 1
ATOM 1136 O O . LEU A 1 149 ? 1.909 -2.380 12.056 1.00 98.50 149 LEU A O 1
ATOM 1140 N N . GLU A 1 150 ? 2.711 -2.466 9.964 1.00 98.62 150 GLU A N 1
ATOM 1141 C CA . GLU A 1 150 ? 2.394 -3.891 9.735 1.00 98.62 150 GLU A CA 1
ATOM 1142 C C . GLU A 1 150 ? 2.972 -4.782 10.849 1.00 98.62 150 GLU A C 1
ATOM 1144 O O . GLU A 1 150 ? 2.269 -5.605 11.430 1.00 98.62 150 GLU A O 1
ATOM 1149 N N . GLY A 1 151 ? 4.244 -4.571 11.205 1.00 98.12 151 GLY A N 1
ATOM 1150 C CA . GLY A 1 151 ? 4.900 -5.310 12.282 1.00 98.12 151 GLY A CA 1
ATOM 1151 C C . GLY A 1 151 ? 4.361 -4.995 13.682 1.00 98.12 151 GLY A C 1
ATOM 1152 O O . GLY A 1 151 ? 4.490 -5.827 14.577 1.00 98.12 151 GLY A O 1
ATOM 1153 N N . GLU A 1 152 ? 3.778 -3.814 13.899 1.00 98.12 152 GLU A N 1
ATOM 1154 C CA . GLU A 1 152 ? 3.068 -3.484 15.140 1.00 98.12 152 GLU A CA 1
ATOM 1155 C C . GLU A 1 152 ? 1.708 -4.176 15.207 1.00 98.12 152 GLU A C 1
ATOM 1157 O O . GLU A 1 152 ? 1.403 -4.778 16.232 1.00 98.12 152 GLU A O 1
ATOM 1162 N N . LEU A 1 153 ? 0.933 -4.157 14.116 1.00 97.94 153 LEU A N 1
ATOM 1163 C CA . LEU A 1 153 ? -0.316 -4.915 14.023 1.00 97.94 153 LEU A CA 1
ATOM 1164 C C . LEU A 1 153 ? -0.051 -6.393 14.329 1.00 97.94 153 LEU A C 1
ATOM 1166 O O . LEU A 1 153 ? -0.680 -6.960 15.218 1.00 97.94 153 LEU A O 1
ATOM 1170 N N . PHE A 1 154 ? 0.941 -6.995 13.670 1.00 97.94 154 PHE A N 1
ATOM 1171 C CA . PHE A 1 154 ? 1.285 -8.398 13.893 1.00 97.94 154 PHE A CA 1
ATOM 1172 C C . PHE A 1 154 ? 1.560 -8.717 15.374 1.00 97.94 154 PHE A C 1
ATOM 1174 O O . PHE A 1 154 ? 1.091 -9.728 15.895 1.00 97.94 154 PHE A O 1
ATOM 1181 N N . LYS A 1 155 ? 2.284 -7.838 16.083 1.00 97.62 155 LYS A N 1
ATOM 1182 C CA . LYS A 1 155 ? 2.587 -8.000 17.519 1.00 97.62 155 LYS A CA 1
ATOM 1183 C C . LYS A 1 155 ? 1.368 -7.829 18.422 1.00 97.62 155 LYS A C 1
ATOM 1185 O O . LYS A 1 155 ? 1.349 -8.400 19.508 1.00 97.62 155 LYS A O 1
ATOM 1190 N N . ASP A 1 156 ? 0.369 -7.085 17.966 1.00 97.00 156 ASP A N 1
ATOM 1191 C CA . ASP A 1 156 ? -0.884 -6.854 18.682 1.00 97.00 156 ASP A CA 1
ATOM 1192 C C . ASP A 1 156 ? -1.931 -7.963 18.425 1.00 97.00 156 ASP A C 1
ATOM 1194 O O . ASP A 1 156 ? -3.055 -7.866 18.912 1.00 97.00 156 ASP A O 1
ATOM 1198 N N . GLY A 1 157 ? -1.566 -9.037 17.708 1.00 96.94 157 GLY A N 1
ATOM 1199 C CA . GLY A 1 157 ? -2.388 -10.244 17.524 1.00 96.94 157 GLY A CA 1
ATOM 1200 C C . GLY A 1 157 ? -3.031 -10.393 16.141 1.00 96.94 157 GLY A C 1
ATOM 1201 O O . GLY A 1 157 ? -3.628 -11.430 15.852 1.00 96.94 157 GLY A O 1
ATOM 1202 N N . TYR A 1 158 ? -2.861 -9.400 15.273 1.00 97.25 158 TYR A N 1
ATOM 1203 C CA . TYR A 1 158 ? -3.317 -9.377 13.881 1.00 97.25 158 TYR A CA 1
ATOM 1204 C C . TYR A 1 158 ? -2.379 -10.205 12.987 1.00 97.25 158 TYR A C 1
ATOM 1206 O O . TYR A 1 158 ? -1.541 -9.679 12.255 1.00 97.25 158 TYR A O 1
ATOM 1214 N N . TYR A 1 159 ? -2.421 -11.530 13.128 1.00 97.00 159 TYR A N 1
ATOM 1215 C CA . TYR A 1 159 ? -1.383 -12.422 12.597 1.00 97.00 159 TYR A CA 1
ATOM 1216 C C . TYR A 1 159 ? -1.372 -12.557 11.066 1.00 97.00 159 TYR A C 1
ATOM 1218 O O . TYR A 1 159 ? -0.378 -13.038 10.519 1.00 97.00 159 TYR A O 1
ATOM 1226 N N . LYS A 1 160 ? -2.432 -12.142 10.360 1.00 97.38 160 LYS A N 1
ATOM 1227 C CA . LYS A 1 160 ? -2.463 -12.055 8.893 1.00 97.38 160 LYS A CA 1
ATOM 1228 C C . LYS A 1 160 ? -2.156 -10.638 8.398 1.00 97.38 160 LYS A C 1
ATOM 1230 O O . LYS A 1 160 ? -2.376 -10.365 7.212 1.00 97.38 160 LYS A O 1
ATOM 1235 N N . ALA A 1 161 ? -1.656 -9.750 9.266 1.00 98.25 161 ALA A N 1
ATOM 1236 C CA . ALA A 1 161 ? -1.303 -8.387 8.896 1.00 98.25 161 ALA A CA 1
ATOM 1237 C C . ALA A 1 161 ? -0.325 -8.358 7.714 1.00 98.25 161 ALA A C 1
ATOM 1239 O O . ALA A 1 161 ? 0.738 -8.982 7.748 1.00 98.25 161 ALA A O 1
ATOM 1240 N N . PHE A 1 162 ? -0.685 -7.622 6.664 1.00 98.50 162 PHE A N 1
ATOM 1241 C CA . PHE A 1 162 ? 0.143 -7.479 5.470 1.00 98.50 162 PHE A CA 1
ATOM 1242 C C . PHE A 1 162 ? -0.170 -6.172 4.747 1.00 98.50 162 PHE A C 1
ATOM 1244 O O . PHE A 1 162 ? -1.329 -5.907 4.423 1.00 98.50 162 PHE A O 1
ATOM 1251 N N . VAL A 1 163 ? 0.848 -5.364 4.443 1.00 98.62 163 VAL A N 1
ATOM 1252 C CA . VAL A 1 163 ? 0.669 -4.096 3.730 1.00 98.62 163 VAL A CA 1
ATOM 1253 C C . VAL A 1 163 ? 1.033 -4.209 2.250 1.00 98.62 163 VAL A C 1
ATOM 1255 O O . VAL A 1 163 ? 2.122 -4.648 1.877 1.00 98.62 163 VAL A O 1
ATOM 1258 N N . MET A 1 164 ? 0.130 -3.742 1.389 1.00 98.50 164 MET A N 1
ATOM 1259 C CA . MET A 1 164 ? 0.409 -3.415 -0.008 1.00 98.50 164 MET A CA 1
ATOM 1260 C C . MET A 1 164 ? 0.647 -1.911 -0.124 1.00 98.50 164 MET A C 1
ATOM 1262 O O . MET A 1 164 ? -0.169 -1.106 0.326 1.00 98.50 164 MET A O 1
ATOM 1266 N N . LEU A 1 165 ? 1.775 -1.527 -0.715 1.00 97.88 165 LEU A N 1
ATOM 1267 C CA . LEU A 1 165 ? 2.219 -0.133 -0.776 1.00 97.88 165 LEU A CA 1
ATOM 1268 C C . LEU A 1 165 ? 1.745 0.575 -2.057 1.00 97.88 165 LEU A C 1
ATOM 1270 O O . LEU A 1 165 ? 1.021 0.008 -2.877 1.00 97.88 165 LEU A O 1
ATOM 1274 N N . ALA A 1 166 ? 2.185 1.817 -2.238 1.00 94.38 166 ALA A N 1
ATOM 1275 C CA . ALA A 1 166 ? 1.984 2.591 -3.454 1.00 94.38 166 ALA A CA 1
ATOM 1276 C C . ALA A 1 166 ? 3.284 2.680 -4.263 1.00 94.38 166 ALA A C 1
ATOM 1278 O O . ALA A 1 166 ? 4.335 3.042 -3.727 1.00 94.38 166 ALA A O 1
ATOM 1279 N N . GLY A 1 167 ? 3.199 2.426 -5.569 1.00 89.69 167 GLY A N 1
ATOM 1280 C CA . GLY A 1 167 ? 4.312 2.626 -6.485 1.00 89.69 167 GLY A CA 1
ATOM 1281 C C . GLY A 1 167 ? 5.412 1.556 -6.408 1.00 89.69 167 GLY A C 1
ATOM 1282 O O . GLY A 1 167 ? 5.349 0.590 -5.647 1.00 89.69 167 GLY A O 1
ATOM 1283 N N . PRO A 1 168 ? 6.452 1.694 -7.239 1.00 89.25 168 PRO A N 1
ATOM 1284 C CA . PRO A 1 168 ? 7.501 0.693 -7.372 1.00 89.25 168 PRO A CA 1
ATOM 1285 C C . PRO A 1 168 ? 8.472 0.684 -6.183 1.00 89.25 168 PRO A C 1
ATOM 1287 O O . PRO A 1 168 ? 8.769 1.708 -5.572 1.00 89.25 168 PRO A O 1
ATOM 1290 N N . CYS A 1 169 ? 9.063 -0.482 -5.911 1.00 92.00 169 CYS A N 1
ATOM 1291 C CA . CYS A 1 169 ? 10.101 -0.619 -4.891 1.00 92.00 169 CYS A CA 1
ATOM 1292 C C . CYS A 1 169 ? 11.392 0.109 -5.298 1.00 92.00 169 CYS A C 1
ATOM 1294 O O . CYS A 1 169 ? 12.037 -0.265 -6.274 1.00 92.00 169 CYS A O 1
ATOM 1296 N N . VAL A 1 170 ? 11.835 1.082 -4.502 1.00 91.00 170 VAL A N 1
ATOM 1297 C CA . VAL A 1 170 ? 13.070 1.865 -4.733 1.00 91.00 170 VAL A CA 1
ATOM 1298 C C . VAL A 1 170 ? 14.140 1.652 -3.649 1.00 91.00 170 VAL A C 1
ATOM 1300 O O . VAL A 1 170 ? 15.106 2.401 -3.546 1.00 91.00 170 VAL A O 1
ATOM 1303 N N . LEU A 1 171 ? 13.997 0.593 -2.844 1.00 92.81 171 LEU A N 1
ATOM 1304 C CA . LEU A 1 171 ? 14.825 0.347 -1.653 1.00 92.81 171 LEU A CA 1
ATOM 1305 C C . LEU A 1 171 ? 16.315 0.085 -1.943 1.00 92.81 171 LEU A C 1
ATOM 1307 O O . LEU A 1 171 ? 17.162 0.297 -1.080 1.00 92.81 171 LEU A O 1
ATOM 1311 N N . CYS A 1 172 ? 16.646 -0.407 -3.136 1.00 92.19 172 CYS A N 1
ATOM 1312 C CA . CYS A 1 172 ? 18.012 -0.717 -3.554 1.00 92.19 172 CYS A CA 1
ATOM 1313 C C . CYS A 1 172 ? 18.329 -0.045 -4.891 1.00 92.19 172 CYS A C 1
ATOM 1315 O O . CYS A 1 172 ? 17.448 0.054 -5.752 1.00 92.19 172 CYS A O 1
ATOM 1317 N N . LYS A 1 173 ? 19.596 0.377 -5.047 1.00 89.69 173 LYS A N 1
ATOM 1318 C CA . LYS A 1 173 ? 20.115 1.010 -6.272 1.00 89.69 173 LYS A CA 1
ATOM 1319 C C . LYS A 1 173 ? 19.885 0.111 -7.481 1.00 89.69 173 LYS A C 1
ATOM 1321 O O . LYS A 1 173 ? 19.280 0.531 -8.459 1.00 89.69 173 LYS A O 1
ATOM 1326 N N . GLU A 1 174 ? 20.308 -1.140 -7.352 1.00 90.62 174 GLU A N 1
ATOM 1327 C CA . GLU A 1 174 ? 20.081 -2.188 -8.334 1.00 90.62 174 GLU A CA 1
ATOM 1328 C C . GLU A 1 174 ? 19.375 -3.366 -7.668 1.00 90.62 174 GLU A C 1
ATOM 1330 O O . GLU A 1 174 ? 19.744 -3.815 -6.573 1.00 90.62 174 GLU A O 1
ATOM 1335 N N . CYS A 1 175 ? 18.298 -3.823 -8.305 1.00 92.44 175 CYS A N 1
ATOM 1336 C CA . CYS A 1 175 ? 17.504 -4.917 -7.777 1.00 92.44 175 CYS A CA 1
ATOM 1337 C C . CYS A 1 175 ? 18.275 -6.224 -7.940 1.00 92.44 175 CYS A C 1
ATOM 1339 O O . CYS A 1 175 ? 18.705 -6.537 -9.044 1.00 92.44 175 CYS A O 1
ATOM 1341 N N . GLY A 1 176 ? 18.357 -7.028 -6.875 1.00 93.12 176 GLY A N 1
ATOM 1342 C CA . GLY A 1 176 ? 19.017 -8.339 -6.924 1.00 93.12 176 GLY A CA 1
ATOM 1343 C C . GLY A 1 176 ? 18.494 -9.254 -8.039 1.00 93.12 176 GLY A C 1
ATOM 1344 O O . GLY A 1 176 ? 19.240 -10.069 -8.565 1.00 93.12 176 GLY A O 1
ATOM 1345 N N . LYS A 1 177 ? 17.246 -9.052 -8.483 1.00 91.12 177 LYS A N 1
ATOM 1346 C CA . LYS A 1 177 ? 16.662 -9.758 -9.628 1.00 91.12 177 LYS A CA 1
ATOM 1347 C C . LYS A 1 177 ? 17.448 -9.556 -10.933 1.00 91.12 177 LYS A C 1
ATOM 1349 O O . LYS A 1 177 ? 17.504 -10.485 -11.728 1.00 91.12 177 LYS A O 1
ATOM 1354 N N . VAL A 1 178 ? 18.046 -8.382 -11.153 1.00 89.88 178 VAL A N 1
ATOM 1355 C CA . VAL A 1 178 ? 18.859 -8.095 -12.352 1.00 89.88 178 VAL A CA 1
ATOM 1356 C C . VAL A 1 178 ? 20.101 -8.990 -12.391 1.00 89.88 178 VAL A C 1
ATOM 1358 O O . VAL A 1 178 ? 20.459 -9.505 -13.442 1.00 89.88 178 VAL A O 1
ATOM 1361 N N . GLU A 1 179 ? 20.695 -9.238 -11.227 1.00 92.12 179 GLU A N 1
ATOM 1362 C CA . GLU A 1 179 ? 21.883 -10.079 -11.045 1.00 92.12 179 GLU A CA 1
ATOM 1363 C C . GLU A 1 179 ? 21.543 -11.565 -10.805 1.00 92.12 179 GLU A C 1
ATOM 1365 O O . GLU A 1 179 ? 22.440 -12.380 -10.611 1.00 92.12 179 GLU A O 1
ATOM 1370 N N . GLY A 1 180 ? 20.258 -11.939 -10.769 1.00 93.75 180 GLY A N 1
ATOM 1371 C CA . GLY A 1 180 ? 19.824 -13.306 -10.457 1.00 93.75 180 GLY A CA 1
ATOM 1372 C C . GLY A 1 180 ? 19.987 -13.720 -8.987 1.00 93.75 180 GLY A C 1
ATOM 1373 O O . GLY A 1 180 ? 19.950 -14.910 -8.683 1.00 93.75 180 GLY A O 1
ATOM 1374 N N . ILE A 1 181 ? 20.144 -12.768 -8.062 1.00 95.00 181 ILE A N 1
ATOM 1375 C CA . ILE A 1 181 ? 20.285 -13.028 -6.620 1.00 95.00 181 ILE A CA 1
ATOM 1376 C C . ILE A 1 181 ? 18.984 -12.721 -5.855 1.00 95.00 181 ILE A C 1
ATOM 1378 O O . ILE A 1 181 ? 18.160 -11.929 -6.334 1.00 95.00 181 ILE A O 1
ATOM 1382 N N . PRO A 1 182 ? 18.780 -13.283 -4.644 1.00 95.88 182 PRO A N 1
ATOM 1383 C CA . PRO A 1 182 ? 17.623 -12.969 -3.806 1.00 95.88 182 PRO A CA 1
ATOM 1384 C C . PRO A 1 182 ? 17.447 -11.469 -3.532 1.00 95.88 182 PRO A C 1
ATOM 1386 O O . PRO A 1 182 ? 18.369 -10.662 -3.677 1.00 95.88 182 PRO A O 1
ATOM 1389 N N . CYS A 1 183 ? 16.240 -11.077 -3.110 1.00 95.62 183 CYS A N 1
ATOM 1390 C CA . CYS A 1 183 ? 15.977 -9.691 -2.733 1.00 95.62 183 CYS A CA 1
ATOM 1391 C C . CYS A 1 183 ? 16.980 -9.228 -1.666 1.00 95.62 183 CYS A C 1
ATOM 1393 O O . CYS A 1 183 ? 17.186 -9.905 -0.663 1.00 95.62 183 CYS A O 1
ATOM 1395 N N . ARG A 1 184 ? 17.573 -8.045 -1.865 1.00 96.06 184 ARG A N 1
ATOM 1396 C CA . ARG A 1 184 ? 18.550 -7.466 -0.929 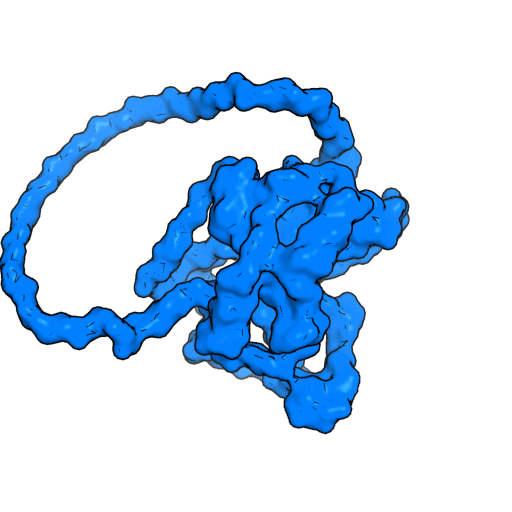1.00 96.06 184 ARG A CA 1
ATOM 1397 C C . ARG A 1 184 ? 17.913 -7.022 0.393 1.00 96.06 184 ARG A C 1
ATOM 1399 O O . ARG A 1 184 ? 18.602 -6.917 1.399 1.00 96.06 184 ARG A O 1
ATOM 1406 N N . LEU A 1 185 ? 16.611 -6.719 0.381 1.00 96.56 185 LEU A N 1
ATOM 1407 C CA . LEU A 1 185 ? 15.857 -6.182 1.521 1.00 96.56 185 LEU A CA 1
ATOM 1408 C C . LEU A 1 185 ? 14.490 -6.887 1.654 1.00 96.56 185 LEU A C 1
ATOM 1410 O O . LEU A 1 185 ? 13.446 -6.235 1.544 1.00 96.56 185 LEU A O 1
ATOM 1414 N N . PRO A 1 186 ? 14.462 -8.217 1.866 1.00 95.06 186 PRO A N 1
ATOM 1415 C CA . PRO A 1 186 ? 13.227 -9.001 1.821 1.00 95.06 186 PRO A CA 1
ATOM 1416 C C . PRO A 1 186 ? 12.262 -8.619 2.949 1.00 95.06 186 PRO A C 1
ATOM 1418 O O . PRO A 1 186 ? 11.071 -8.476 2.703 1.00 95.06 186 PRO A O 1
ATOM 1421 N N . ALA A 1 187 ? 12.776 -8.328 4.149 1.00 94.31 187 ALA A N 1
ATOM 1422 C CA . ALA A 1 187 ? 11.960 -7.921 5.295 1.00 94.31 187 ALA A CA 1
ATOM 1423 C C . ALA A 1 187 ? 11.164 -6.624 5.048 1.00 94.31 187 ALA A C 1
ATOM 1425 O O . ALA A 1 187 ? 10.080 -6.458 5.599 1.00 94.31 187 ALA A O 1
ATOM 1426 N N . LYS A 1 188 ? 11.679 -5.727 4.194 1.00 95.38 188 LYS A N 1
ATOM 1427 C CA . LYS A 1 188 ? 11.065 -4.423 3.891 1.00 95.38 188 LYS A CA 1
ATOM 1428 C C . LYS A 1 188 ? 10.272 -4.388 2.589 1.00 95.38 188 LYS A C 1
ATOM 1430 O O . LYS A 1 188 ? 9.461 -3.493 2.389 1.00 95.38 188 LYS A O 1
ATOM 1435 N N . THR A 1 189 ? 10.558 -5.298 1.663 1.00 96.25 189 THR A N 1
ATOM 1436 C CA . THR A 1 189 ? 9.955 -5.256 0.329 1.00 96.25 189 THR A CA 1
ATOM 1437 C C . THR A 1 189 ? 8.491 -5.660 0.418 1.00 96.25 189 THR A C 1
ATOM 1439 O O . THR A 1 189 ? 8.173 -6.720 0.955 1.00 96.25 189 THR A O 1
ATOM 1442 N N . ARG A 1 190 ? 7.605 -4.839 -0.143 1.00 96.94 190 ARG A N 1
ATOM 1443 C CA . ARG A 1 190 ? 6.185 -5.153 -0.312 1.00 96.94 190 ARG A CA 1
ATOM 1444 C C . ARG A 1 190 ? 5.763 -4.889 -1.757 1.00 96.94 190 ARG A C 1
ATOM 1446 O O . ARG A 1 190 ? 6.354 -4.016 -2.402 1.00 96.94 190 ARG A O 1
ATOM 1453 N N . PRO A 1 191 ? 4.804 -5.659 -2.295 1.00 96.12 191 PRO A N 1
ATOM 1454 C CA . PRO A 1 191 ? 4.180 -5.333 -3.565 1.00 96.12 191 PRO A CA 1
ATOM 1455 C C . PRO A 1 191 ? 3.329 -4.069 -3.424 1.00 96.12 191 PRO A C 1
ATOM 1457 O O . PRO A 1 191 ? 2.890 -3.719 -2.325 1.00 96.12 191 PRO A O 1
ATOM 1460 N N . SER A 1 192 ? 3.092 -3.390 -4.540 1.00 96.06 192 SER A N 1
ATOM 1461 C CA . SER A 1 192 ? 2.123 -2.301 -4.583 1.00 96.06 192 SER A CA 1
ATOM 1462 C C . SER A 1 192 ? 0.718 -2.790 -4.915 1.00 96.06 192 SER A C 1
ATOM 1464 O O . SER A 1 192 ? 0.564 -3.858 -5.515 1.00 96.06 192 SER A O 1
ATOM 1466 N N . MET A 1 193 ? -0.302 -1.999 -4.575 1.00 97.25 193 MET A N 1
ATOM 1467 C CA . MET A 1 193 ? -1.699 -2.302 -4.910 1.00 97.25 193 MET A CA 1
ATOM 1468 C C . MET A 1 193 ? -1.865 -2.591 -6.412 1.00 97.25 193 MET A C 1
ATOM 1470 O O . MET A 1 193 ? -2.414 -3.624 -6.798 1.00 97.25 193 MET A O 1
ATOM 1474 N N . GLU A 1 194 ? -1.309 -1.738 -7.274 1.00 94.69 194 GLU A N 1
ATOM 1475 C CA . GLU A 1 194 ? -1.387 -1.911 -8.725 1.00 94.69 194 GLU A CA 1
ATOM 1476 C C . GLU A 1 194 ? -0.615 -3.145 -9.221 1.00 94.69 194 GLU A C 1
ATOM 1478 O O . GLU A 1 194 ? -1.067 -3.836 -10.137 1.00 94.69 194 GLU A O 1
ATOM 1483 N N . SER A 1 195 ? 0.510 -3.494 -8.584 1.00 94.44 195 SER A N 1
ATOM 1484 C CA . SER A 1 195 ? 1.266 -4.702 -8.938 1.00 94.44 195 SER A CA 1
ATOM 1485 C C . SER A 1 195 ? 0.494 -5.993 -8.636 1.00 94.44 195 SER A C 1
ATOM 1487 O O . SER A 1 195 ? 0.687 -6.994 -9.327 1.00 94.44 195 SER A O 1
ATOM 1489 N N . CYS A 1 196 ? -0.415 -5.949 -7.659 1.00 96.62 196 CYS A N 1
ATOM 1490 C CA . CYS A 1 196 ? -1.342 -7.023 -7.303 1.00 96.62 196 CYS A CA 1
ATOM 1491 C C . CYS A 1 196 ? -2.647 -6.974 -8.123 1.00 96.62 196 CYS A C 1
ATOM 1493 O O . CYS A 1 196 ? -3.579 -7.728 -7.876 1.00 96.62 196 CYS A O 1
ATOM 1495 N N . GLY A 1 197 ? -2.760 -6.092 -9.121 1.00 96.25 197 GLY A N 1
ATOM 1496 C CA . GLY A 1 197 ? -3.962 -6.018 -9.950 1.00 96.25 197 GLY A CA 1
ATOM 1497 C C . GLY A 1 197 ? -5.143 -5.294 -9.301 1.00 96.25 197 GLY A C 1
ATOM 1498 O O . GLY A 1 197 ? -6.269 -5.462 -9.767 1.00 96.25 197 GLY A O 1
ATOM 1499 N N . ILE A 1 198 ? -4.911 -4.493 -8.255 1.00 98.19 198 ILE A N 1
ATOM 1500 C CA . ILE A 1 198 ? -5.945 -3.658 -7.633 1.00 98.19 198 ILE A CA 1
ATOM 1501 C C . ILE A 1 198 ? -6.124 -2.368 -8.442 1.00 98.19 198 ILE A C 1
ATOM 1503 O O . ILE A 1 198 ? -5.176 -1.614 -8.670 1.00 98.19 198 ILE A O 1
ATOM 1507 N N . ASP A 1 199 ? -7.362 -2.089 -8.847 1.00 97.81 199 ASP A N 1
ATOM 1508 C CA . ASP A 1 199 ? -7.767 -0.803 -9.403 1.00 97.81 199 ASP A CA 1
ATOM 1509 C C . ASP A 1 199 ? -7.843 0.229 -8.274 1.00 97.81 199 ASP A C 1
ATOM 1511 O O . ASP A 1 199 ? -8.849 0.363 -7.570 1.00 97.81 199 ASP A O 1
ATOM 1515 N N . VAL A 1 200 ? -6.743 0.960 -8.100 1.00 97.69 200 VAL A N 1
ATOM 1516 C CA . VAL A 1 200 ? -6.600 1.997 -7.074 1.00 97.69 200 VAL A CA 1
ATOM 1517 C C . VAL A 1 200 ? -7.633 3.113 -7.247 1.00 97.69 200 VAL A C 1
ATOM 1519 O O . VAL A 1 200 ? -8.156 3.606 -6.252 1.00 97.69 200 VAL A O 1
ATOM 1522 N N . PHE A 1 201 ? -7.982 3.491 -8.482 1.00 97.50 201 PHE A N 1
ATOM 1523 C CA . PHE A 1 201 ? -8.916 4.594 -8.725 1.00 97.50 201 PHE A CA 1
ATOM 1524 C C . PHE A 1 201 ? -10.324 4.227 -8.277 1.00 97.50 201 PHE A C 1
ATOM 1526 O O . PHE A 1 201 ? -10.958 4.987 -7.544 1.00 97.50 201 PHE A O 1
ATOM 1533 N N . GLN A 1 202 ? -10.816 3.063 -8.707 1.00 98.25 202 GLN A N 1
ATOM 1534 C CA . GLN A 1 202 ? -12.146 2.622 -8.308 1.00 98.25 202 GLN A CA 1
ATOM 1535 C C . GLN A 1 202 ? -12.196 2.286 -6.815 1.00 98.25 202 GLN A C 1
ATOM 1537 O O . GLN A 1 202 ? -13.154 2.661 -6.144 1.00 98.25 202 GLN A O 1
ATOM 1542 N N . THR A 1 203 ? -11.148 1.658 -6.273 1.00 98.50 203 THR A N 1
ATOM 1543 C CA . THR A 1 203 ? -11.047 1.355 -4.836 1.00 98.50 203 THR A CA 1
ATOM 1544 C C . THR A 1 203 ? -11.092 2.626 -3.987 1.00 98.50 203 THR A C 1
ATOM 1546 O O . THR A 1 203 ? -11.854 2.688 -3.026 1.00 98.50 203 THR A O 1
ATOM 1549 N N . ALA A 1 204 ? -10.337 3.666 -4.348 1.00 98.38 204 ALA A N 1
ATOM 1550 C CA . ALA A 1 204 ? -10.356 4.945 -3.641 1.00 98.38 204 ALA A CA 1
ATOM 1551 C C . ALA A 1 204 ? -11.752 5.596 -3.679 1.00 98.38 204 ALA A C 1
ATOM 1553 O O . ALA A 1 204 ? -12.275 5.992 -2.638 1.00 98.38 204 ALA A O 1
ATOM 1554 N N . ARG A 1 205 ? -12.408 5.620 -4.849 1.00 98.50 205 ARG A N 1
ATOM 1555 C CA . ARG A 1 205 ? -13.770 6.171 -5.005 1.00 98.50 205 ARG A CA 1
ATOM 1556 C C . ARG A 1 205 ? -14.816 5.412 -4.196 1.00 98.50 205 ARG A C 1
ATOM 1558 O O . ARG A 1 205 ? -15.650 6.038 -3.550 1.00 98.50 205 ARG A O 1
ATOM 1565 N N . ASN A 1 206 ? -14.743 4.081 -4.178 1.00 98.50 206 ASN A N 1
ATOM 1566 C CA . ASN A 1 206 ? -15.616 3.240 -3.351 1.00 98.50 206 ASN A CA 1
ATOM 1567 C C . ASN A 1 206 ? -15.467 3.534 -1.850 1.00 98.50 206 ASN A C 1
ATOM 1569 O O . ASN A 1 206 ? -16.375 3.244 -1.078 1.00 98.50 206 ASN A O 1
ATOM 1573 N N . ASN A 1 207 ? -14.333 4.109 -1.446 1.00 98.06 207 ASN A N 1
ATOM 1574 C CA . ASN A 1 207 ? -14.008 4.471 -0.071 1.00 98.06 207 ASN A CA 1
ATOM 1575 C C . ASN A 1 207 ? -14.121 5.983 0.198 1.00 98.06 207 ASN A C 1
ATOM 1577 O O . ASN A 1 207 ? -13.571 6.477 1.176 1.00 98.06 207 ASN A O 1
ATOM 1581 N N . GLY A 1 208 ? -14.839 6.721 -0.656 1.00 97.44 208 GLY A N 1
ATOM 1582 C CA . GLY A 1 208 ? -15.161 8.133 -0.432 1.00 97.44 208 GLY A CA 1
ATOM 1583 C C . GLY A 1 208 ? -14.062 9.124 -0.820 1.00 97.44 208 GLY A C 1
ATOM 1584 O O . GLY A 1 208 ? -14.209 10.316 -0.562 1.00 97.44 208 GLY A O 1
ATOM 1585 N N . PHE A 1 209 ? -12.985 8.670 -1.463 1.00 97.06 209 PHE A N 1
ATOM 1586 C CA . PHE A 1 209 ? -11.916 9.551 -1.923 1.00 97.06 209 PHE A CA 1
ATOM 1587 C C . PHE A 1 209 ? -12.146 10.033 -3.358 1.00 97.06 209 PHE A C 1
ATOM 1589 O O . PHE A 1 209 ? -12.482 9.257 -4.257 1.00 97.06 209 PHE A O 1
ATOM 1596 N N . SER A 1 210 ? -11.901 11.323 -3.593 1.00 92.88 210 SER A N 1
ATOM 1597 C CA . SER A 1 210 ? -11.879 11.889 -4.942 1.00 92.88 210 SER A CA 1
ATOM 1598 C C . SER A 1 210 ? -10.482 11.744 -5.538 1.00 92.88 210 SER A C 1
ATOM 1600 O O . SER A 1 210 ? -9.518 12.301 -5.022 1.00 92.88 210 SER A O 1
ATOM 1602 N N . ILE A 1 211 ? -10.371 10.986 -6.629 1.00 94.69 211 ILE A N 1
ATOM 1603 C CA . ILE A 1 211 ? -9.109 10.770 -7.339 1.00 94.69 211 ILE A CA 1
ATOM 1604 C C . ILE A 1 211 ? -9.299 10.909 -8.852 1.00 94.69 211 ILE A C 1
ATOM 1606 O O . ILE A 1 211 ? -10.199 10.314 -9.469 1.00 94.69 211 ILE A O 1
ATOM 1610 N N . THR A 1 212 ? -8.400 11.678 -9.457 1.00 93.69 212 THR A N 1
ATOM 1611 C CA . THR A 1 212 ? -8.312 11.924 -10.897 1.00 93.69 212 THR A CA 1
ATOM 1612 C C . THR A 1 212 ? -6.902 11.632 -11.398 1.00 93.69 212 THR A C 1
ATOM 1614 O O . THR A 1 212 ? -5.941 11.541 -10.634 1.00 93.69 212 THR A O 1
ATOM 1617 N N . THR A 1 213 ? -6.778 11.403 -12.702 1.00 93.56 213 THR A N 1
ATOM 1618 C CA . THR A 1 213 ? -5.468 11.266 -13.338 1.00 93.56 213 THR A CA 1
ATOM 1619 C C . THR A 1 213 ? -4.789 12.627 -13.412 1.00 93.56 213 THR A C 1
ATOM 1621 O O . THR A 1 213 ? -5.397 13.588 -13.883 1.00 93.56 213 THR A O 1
ATOM 1624 N N . LEU A 1 214 ? -3.524 12.673 -13.014 1.00 93.00 214 LEU A N 1
ATOM 1625 C CA . LEU A 1 214 ? -2.634 13.815 -13.196 1.00 93.00 214 LEU A CA 1
ATOM 1626 C C . LEU A 1 214 ? -2.352 14.062 -14.682 1.00 93.00 214 LEU A C 1
ATOM 1628 O O . LEU A 1 214 ? -2.243 13.125 -15.472 1.00 93.00 214 LEU A O 1
ATOM 1632 N N . LYS A 1 215 ? -2.203 15.328 -15.048 1.00 93.81 215 LYS A N 1
ATOM 1633 C CA . LYS A 1 215 ? -1.792 15.814 -16.368 1.00 93.81 215 LYS A CA 1
ATOM 1634 C C . LYS A 1 215 ? -0.328 16.264 -16.371 1.00 93.81 215 LYS A C 1
ATOM 1636 O O . LYS A 1 215 ? 0.316 16.178 -17.412 1.00 93.81 215 LYS A O 1
ATOM 1641 N N . ASP A 1 216 ? 0.194 16.699 -15.224 1.00 92.56 216 ASP A N 1
ATOM 1642 C CA . ASP A 1 216 ? 1.561 17.190 -15.050 1.00 92.56 216 ASP A CA 1
ATOM 1643 C C . ASP A 1 216 ? 2.243 16.658 -13.771 1.00 92.56 216 ASP A C 1
ATOM 1645 O O . ASP A 1 216 ? 1.602 16.275 -12.792 1.00 92.56 216 ASP A O 1
ATOM 1649 N N . LYS A 1 217 ? 3.584 16.633 -13.766 1.00 83.19 217 LYS A N 1
ATOM 1650 C CA . LYS A 1 217 ? 4.390 16.149 -12.629 1.00 83.19 217 LYS A CA 1
ATOM 1651 C C . LYS A 1 217 ? 4.336 17.072 -11.404 1.00 83.19 217 LYS A C 1
ATOM 1653 O O . LYS A 1 217 ? 4.594 16.600 -10.290 1.00 83.19 217 LYS A O 1
ATOM 1658 N N . SER A 1 218 ? 4.033 18.355 -11.596 1.00 90.88 218 SER A N 1
ATOM 1659 C CA . SER A 1 218 ? 3.887 19.342 -10.521 1.00 90.88 218 SER A CA 1
ATOM 1660 C C . SER A 1 218 ? 2.569 19.212 -9.756 1.00 90.88 218 SER A C 1
ATOM 1662 O O . SER A 1 218 ? 2.451 19.740 -8.651 1.00 90.88 218 SER A O 1
ATOM 1664 N N . GLU A 1 219 ? 1.598 18.461 -10.279 1.00 93.00 219 GLU A N 1
ATOM 1665 C CA . GLU A 1 219 ? 0.350 18.211 -9.563 1.00 93.00 219 GLU A CA 1
ATOM 1666 C C . GLU A 1 219 ? 0.579 17.333 -8.324 1.00 93.00 219 GLU A C 1
ATOM 1668 O O . GLU A 1 219 ? 1.540 16.556 -8.233 1.00 93.00 219 GLU A O 1
ATOM 1673 N N . THR A 1 220 ? -0.310 17.477 -7.340 1.00 94.31 220 THR A N 1
ATOM 1674 C CA . THR A 1 220 ? -0.304 16.680 -6.111 1.00 94.31 220 THR A CA 1
ATOM 1675 C C . THR A 1 220 ? -0.583 15.218 -6.433 1.00 94.31 220 THR A C 1
ATOM 1677 O O . THR A 1 220 ? -1.624 14.876 -6.991 1.00 94.31 220 THR A O 1
ATOM 1680 N N . GLN A 1 221 ? 0.344 14.339 -6.057 1.00 94.12 221 GLN A N 1
ATOM 1681 C CA . GLN A 1 221 ? 0.144 12.901 -6.191 1.00 94.12 221 GLN A CA 1
ATOM 1682 C C . GLN A 1 221 ? -0.707 12.388 -5.029 1.00 94.12 221 GLN A C 1
ATOM 1684 O O . GLN A 1 221 ? -0.460 12.751 -3.884 1.00 94.12 221 GLN A O 1
ATOM 1689 N N . ASN A 1 222 ? -1.673 11.520 -5.322 1.00 96.38 222 ASN A N 1
ATOM 1690 C CA . ASN A 1 222 ? -2.459 10.832 -4.301 1.00 96.38 222 ASN A CA 1
ATOM 1691 C C . ASN A 1 222 ? -1.962 9.390 -4.188 1.00 96.38 222 ASN A C 1
ATOM 1693 O O . ASN A 1 222 ? -2.012 8.629 -5.159 1.00 96.38 222 ASN A O 1
ATOM 1697 N N . LEU A 1 223 ? -1.454 9.032 -3.014 1.00 96.31 223 LEU A N 1
ATOM 1698 C CA . LEU A 1 223 ? -0.888 7.722 -2.722 1.00 96.31 223 LEU A CA 1
ATOM 1699 C C . LEU A 1 223 ? -1.869 6.902 -1.909 1.00 96.31 223 LEU A C 1
ATOM 1701 O O . LEU A 1 223 ? -2.345 7.374 -0.882 1.00 96.31 223 LEU A O 1
ATOM 1705 N N . TYR A 1 224 ? -2.105 5.667 -2.342 1.00 98.44 224 TYR A N 1
ATOM 1706 C CA . TYR A 1 224 ? -2.978 4.733 -1.645 1.00 98.44 224 TYR A CA 1
ATOM 1707 C C . TYR A 1 224 ? -2.221 3.460 -1.301 1.00 98.44 224 TYR A C 1
ATOM 1709 O O . TYR A 1 224 ? -1.591 2.857 -2.168 1.00 98.44 224 TYR A O 1
ATOM 1717 N N . CYS A 1 225 ? -2.279 3.074 -0.031 1.00 98.75 225 CYS A N 1
ATOM 1718 C CA . CYS A 1 225 ? -1.731 1.818 0.475 1.00 98.75 225 CYS A CA 1
ATOM 1719 C C . CYS A 1 225 ? -2.840 1.054 1.197 1.00 98.75 225 CYS A C 1
ATOM 1721 O O . CYS A 1 225 ? -3.728 1.666 1.788 1.00 98.75 225 CYS A O 1
ATOM 1723 N N . LEU A 1 226 ? -2.777 -0.273 1.182 1.00 98.81 226 LEU A N 1
ATOM 1724 C CA . LEU A 1 226 ? -3.801 -1.134 1.764 1.00 98.81 226 LEU A CA 1
ATOM 1725 C C . LEU A 1 226 ? -3.179 -2.060 2.807 1.00 98.81 226 LEU A C 1
ATOM 1727 O O . LEU A 1 226 ? -2.328 -2.879 2.469 1.00 98.81 226 LEU A O 1
ATOM 1731 N N . MET A 1 227 ? -3.615 -1.947 4.059 1.00 98.75 227 MET A N 1
ATOM 1732 C CA . MET A 1 227 ? -3.306 -2.910 5.117 1.00 98.75 227 MET A CA 1
ATOM 1733 C C . MET A 1 227 ? -4.398 -3.968 5.173 1.00 98.75 227 MET A C 1
ATOM 1735 O O . MET A 1 227 ? -5.569 -3.638 5.364 1.00 98.75 227 MET A O 1
ATOM 1739 N N . LEU A 1 228 ? -4.011 -5.231 5.051 1.00 98.50 228 LEU A N 1
ATOM 1740 C CA . LEU A 1 228 ? -4.831 -6.366 5.454 1.00 98.50 228 LEU A CA 1
ATOM 1741 C C . LEU A 1 228 ? -4.593 -6.590 6.952 1.00 98.50 228 LEU A C 1
ATOM 1743 O O . LEU A 1 228 ? -3.442 -6.507 7.370 1.00 98.50 228 LEU A O 1
ATOM 1747 N N . VAL A 1 229 ? -5.641 -6.795 7.757 1.00 95.81 229 VAL A N 1
ATOM 1748 C CA . VAL A 1 229 ? -5.534 -6.652 9.224 1.00 95.81 229 VAL A CA 1
ATOM 1749 C C . VAL A 1 229 ? -5.798 -7.925 10.020 1.00 95.81 229 VAL A C 1
ATOM 1751 O O . VAL A 1 229 ? -5.285 -8.025 11.115 1.00 95.81 229 VAL A O 1
ATOM 1754 N N . ASP A 1 230 ? -6.619 -8.865 9.567 1.00 89.75 230 ASP A N 1
ATOM 1755 C CA . ASP A 1 230 ? -7.108 -9.940 10.460 1.00 89.75 230 ASP A CA 1
ATOM 1756 C C . ASP A 1 230 ? -6.079 -10.992 10.911 1.00 89.75 230 ASP A C 1
ATOM 1758 O O . ASP A 1 230 ? -4.892 -10.902 10.540 1.00 89.75 230 ASP A O 1
#

Radius of gyration: 19.57 Å; chains: 1; bounding box: 54×49×54 Å

Foldseek 3Di:
DDDDDDPPQDLDPFDDDPPPDDDDDDDDDDDDDDDDDDDDDPDDDDDDDPPDPCVVVVVLQVLLVVLAFPGKDKDALVLWDFDQVLLVSQDPRDPLPQACLAPPNAAHSVVLSVVRVVAGIKMKTKHKQADDPCSVVSLVSSLQSVLVSLVVLCVVPQVSKDKAWFGDDPPDPDAVSVVPHDGPCVSSDHHHCSRNRIPPQSSCVSVVHDDDDDPDPNGIDMIIMMIGHD

Sequence (230 aa):
MPGQYTEADGLFPIIFHPAWFFPAAGTGVNSVDSGNSATLCCLPSSRGGKGMDSSDLQKYCDKAIQAGGTHAVVTAPHTVVTAPWVRFKCLYGCPYKNRYSCPPHTPTPEETRATLDSYSRLILFHAEAPYSKERGKNMMAYLDALVKLEGELFKDGYYKAFVMLAGPCVLCKECGKVEGIPCRLPAKTRPSMESCGIDVFQTARNNGFSITTLKDKSETQNLYCLMLVD

pLDDT: mean 80.61, std 26.5, range [23.22, 98.81]

Secondary structure (DSSP, 8-state):
------GGG----S---GGG----------------------PPP---------GGGHHHHHHHHHTT-SEEEEE-GGG--B-HHHHHHHHHH-TT-SSTTSTTSSPPHHHHHHHHTT-S-EEEEEEEE-S-TTHHHHHHHHHHHHHHHHHHHHHTT-TT-EEEBSS---SSSS-TTTTTPPPSSTTT---BTGGGTB-HHHHHHHTT------SSTTSPEEEEEEEE--